Protein AF-A0A2D6KAG6-F1 (afdb_monomer)

Secondary structure (DSSP, 8-state):
-HHHHHHHHHHHHHHHHHHH---S----S-HHHHHHHHHHTT-HHHHHHHHHHHHH-TTSS-HHHHHHHHHHHHHHHHHHHHHHHHHHHHHHH----STTTHHHHHHHHHHHTHHHHHHHHHHHHHHTT----HHHHHHHHHHHHTTTSSSTTHHHHHHHHHHHTT-S-HHHHHHHHHHHHHHHHHS--HHHHHHHHHHHHHHHHH-HHHHHHHHTT--SHHHHHHHHHHHHH-HHHHHHHHHHHTHHHHHHHHHHTT-HHHHHHHHHHHHHHHHHHHHHHHHS-HHHHHHHHHHHHHHHHHHHHHHHHHHHHHHHHHHHHHHHHHHHHHHHHHHHHHHHHHT--

pLDDT: mean 70.67, std 16.83, range [30.38, 93.81]

Radius of gyration: 35.87 Å; Cα contacts (8 Å, |Δi|>4): 297; chains: 1; bounding box: 147×44×55 Å

Mean predicted aligned error: 16.79 Å

Solvent-accessible surface area (backbone atoms only — not comparable to full-atom values): 18484 Å² total; per-residue (Å²): 107,56,70,58,22,49,51,50,36,55,52,39,50,51,54,46,43,61,70,75,38,84,82,60,75,66,80,87,64,55,51,47,57,55,21,46,53,28,46,74,71,66,37,32,66,47,14,28,30,39,15,52,35,25,60,79,34,55,91,59,29,58,44,70,58,16,53,49,46,29,52,51,24,50,52,54,49,53,51,51,49,51,52,52,48,53,46,48,50,37,54,73,69,66,71,64,90,58,98,74,52,69,63,55,56,47,51,60,50,47,64,68,53,33,52,57,50,48,46,52,54,51,51,53,36,53,77,69,72,50,98,64,68,64,58,60,57,47,48,52,50,44,65,63,70,65,67,89,78,74,85,80,71,54,26,58,52,45,52,49,52,36,51,75,70,61,15,52,20,73,52,25,49,51,51,54,43,51,34,49,53,40,23,74,75,67,78,57,36,70,69,47,54,51,45,36,53,31,50,35,52,39,38,72,71,46,35,68,69,45,40,35,64,51,33,53,40,34,56,38,66,69,53,45,48,42,48,37,58,35,34,77,77,39,40,32,58,46,50,47,44,30,71,76,45,37,46,62,31,46,57,45,39,64,72,54,43,82,44,57,69,58,54,57,51,50,39,60,65,39,57,72,60,42,60,62,48,49,63,52,54,71,72,48,57,73,66,59,52,52,52,50,42,52,54,16,52,54,43,43,52,54,46,50,52,51,51,53,51,50,52,53,50,52,51,51,54,52,50,52,56,49,52,55,50,51,54,53,52,49,54,52,52,52,52,51,50,54,54,56,55,63,75,73,108

Structure (mmCIF, N/CA/C/O backbone):
data_AF-A0A2D6KAG6-F1
#
_entry.id   AF-A0A2D6KAG6-F1
#
loop_
_atom_site.group_PDB
_atom_site.id
_atom_site.type_symbol
_atom_site.label_atom_id
_atom_site.label_alt_id
_atom_site.label_comp_id
_atom_site.label_asym_id
_atom_site.label_entity_id
_atom_site.label_seq_id
_atom_site.pdbx_PDB_ins_code
_atom_site.Cartn_x
_atom_site.Cartn_y
_atom_site.Cartn_z
_atom_site.occupancy
_atom_site.B_iso_or_equiv
_atom_site.auth_seq_id
_atom_site.auth_comp_id
_atom_site.auth_asym_id
_atom_site.auth_atom_id
_atom_site.pdbx_PDB_model_num
ATOM 1 N N . MET A 1 1 ? 41.053 -15.890 -21.139 1.00 63.62 1 MET A N 1
ATOM 2 C CA . MET A 1 1 ? 40.333 -17.033 -20.529 1.00 63.62 1 MET A CA 1
ATOM 3 C C . MET A 1 1 ? 39.782 -16.699 -19.148 1.00 63.62 1 MET A C 1
ATOM 5 O O . MET A 1 1 ? 38.572 -16.737 -19.009 1.00 63.62 1 MET A O 1
ATOM 9 N N . LEU A 1 2 ? 40.598 -16.277 -18.170 1.00 69.31 2 LEU A N 1
ATOM 10 C CA . LEU A 1 2 ? 40.105 -15.888 -16.834 1.00 69.31 2 LEU A CA 1
ATOM 11 C C . LEU A 1 2 ? 39.054 -14.760 -16.866 1.00 69.31 2 LEU A C 1
ATOM 13 O O . LEU A 1 2 ? 38.001 -14.902 -16.261 1.00 69.31 2 LEU A O 1
ATOM 17 N N . LEU A 1 3 ? 39.299 -13.686 -17.629 1.00 70.31 3 LEU A N 1
ATOM 18 C CA . LEU A 1 3 ? 38.352 -12.566 -17.766 1.00 70.31 3 LEU A CA 1
ATOM 19 C C . LEU A 1 3 ? 37.003 -12.985 -18.371 1.00 70.31 3 LEU A C 1
ATOM 21 O O . LEU A 1 3 ? 35.964 -12.495 -17.948 1.00 70.31 3 LEU A O 1
ATOM 25 N N . VAL A 1 4 ? 37.026 -13.920 -19.325 1.00 71.38 4 VAL A N 1
ATOM 26 C CA . VAL A 1 4 ? 35.822 -14.441 -19.992 1.00 71.38 4 VAL A CA 1
ATOM 27 C C . VAL A 1 4 ? 35.048 -15.375 -19.060 1.00 71.38 4 VAL A C 1
ATOM 29 O O . VAL A 1 4 ? 33.829 -15.311 -19.002 1.00 71.38 4 VAL A O 1
ATOM 32 N N . ALA A 1 5 ? 35.741 -16.215 -18.287 1.00 69.31 5 ALA A N 1
ATOM 33 C CA . ALA A 1 5 ? 35.098 -17.076 -17.296 1.00 69.31 5 ALA A CA 1
ATOM 34 C C . ALA A 1 5 ? 34.501 -16.262 -16.134 1.00 69.31 5 ALA A C 1
ATOM 36 O O . ALA A 1 5 ? 33.412 -16.576 -15.663 1.00 69.31 5 ALA A O 1
ATOM 37 N N . LEU A 1 6 ? 35.177 -15.188 -15.710 1.00 72.25 6 LEU A N 1
ATOM 38 C CA . LEU A 1 6 ? 34.687 -14.280 -14.674 1.00 72.25 6 LEU A CA 1
ATOM 39 C C . LEU A 1 6 ? 33.455 -13.499 -15.146 1.00 72.25 6 LEU A C 1
ATOM 41 O O . LEU A 1 6 ? 32.482 -13.406 -14.405 1.00 72.25 6 LEU A O 1
ATOM 45 N N . SER A 1 7 ? 33.463 -12.973 -16.377 1.00 70.62 7 SER A N 1
ATOM 46 C CA . SER A 1 7 ? 32.294 -12.278 -16.924 1.00 70.62 7 SER A CA 1
ATOM 47 C C . SER A 1 7 ? 31.105 -13.224 -17.086 1.00 70.62 7 SER A C 1
ATOM 49 O O . SER A 1 7 ? 29.995 -12.859 -16.710 1.00 70.62 7 SER A O 1
ATOM 51 N N . LEU A 1 8 ? 31.330 -14.461 -17.547 1.00 73.75 8 LEU A N 1
ATOM 52 C CA . LEU A 1 8 ? 30.281 -15.478 -17.640 1.00 73.75 8 LEU A CA 1
ATOM 53 C C . LEU A 1 8 ? 29.724 -15.845 -16.258 1.00 73.75 8 LEU A C 1
ATOM 55 O O . LEU A 1 8 ? 28.515 -15.999 -16.108 1.00 73.75 8 LEU A O 1
ATOM 59 N N . LEU A 1 9 ? 30.585 -15.947 -15.239 1.00 75.75 9 LEU A N 1
ATOM 60 C CA . LEU A 1 9 ? 30.178 -16.216 -13.861 1.00 75.75 9 LEU A CA 1
ATOM 61 C C . LEU A 1 9 ? 29.341 -15.066 -13.297 1.00 75.75 9 LEU A C 1
ATOM 63 O O . LEU A 1 9 ? 28.278 -15.320 -12.756 1.00 75.75 9 LEU A O 1
ATOM 67 N N . ILE A 1 10 ? 29.756 -13.811 -13.490 1.00 74.31 10 ILE A N 1
ATOM 68 C CA . ILE A 1 10 ? 28.991 -12.630 -13.056 1.00 74.31 10 ILE A CA 1
ATOM 69 C C . ILE A 1 10 ? 27.633 -12.562 -13.769 1.00 74.31 10 ILE A C 1
ATOM 71 O O . ILE A 1 10 ? 26.612 -12.301 -13.137 1.00 74.31 10 ILE A O 1
ATOM 75 N N . VAL A 1 11 ? 27.591 -12.811 -15.080 1.00 75.31 11 VAL A N 1
ATOM 76 C CA . VAL A 1 11 ? 26.346 -12.784 -15.867 1.00 75.31 11 VAL A CA 1
ATOM 77 C C . VAL A 1 11 ? 25.411 -13.926 -15.460 1.00 75.31 11 VAL A C 1
ATOM 79 O O . VAL A 1 11 ? 24.214 -13.719 -15.300 1.00 75.31 11 VAL A O 1
ATOM 82 N N . THR A 1 12 ? 25.935 -15.132 -15.240 1.00 71.94 12 THR A N 1
ATOM 83 C CA . THR A 1 12 ? 25.120 -16.282 -14.814 1.00 71.94 12 THR A CA 1
ATOM 84 C C . THR A 1 12 ? 24.643 -16.155 -13.372 1.00 71.94 12 THR A C 1
ATOM 86 O O . THR A 1 12 ? 23.481 -16.454 -13.115 1.00 71.94 12 THR A O 1
ATOM 89 N N . THR A 1 13 ? 25.465 -15.660 -12.443 1.00 67.88 13 THR A N 1
ATOM 90 C CA . THR A 1 13 ? 25.038 -15.411 -11.057 1.00 67.88 13 THR A CA 1
ATOM 91 C C . THR A 1 13 ? 24.030 -14.279 -10.972 1.00 67.88 13 THR A C 1
ATOM 93 O O . THR A 1 13 ? 23.077 -14.399 -10.218 1.00 67.88 13 THR A O 1
ATOM 96 N N . THR A 1 14 ? 24.153 -13.226 -11.783 1.00 64.25 14 THR A N 1
ATOM 97 C CA . THR A 1 14 ? 23.117 -12.183 -11.872 1.00 64.25 14 THR A CA 1
ATOM 98 C C . THR A 1 14 ? 21.827 -12.704 -12.515 1.00 64.25 14 THR A C 1
ATOM 100 O O . THR A 1 14 ? 20.741 -12.378 -12.044 1.00 64.25 14 THR A O 1
ATOM 103 N N . LEU A 1 15 ? 21.896 -13.581 -13.522 1.00 67.44 15 LEU A N 1
ATOM 104 C CA . LEU A 1 15 ? 20.719 -14.246 -14.110 1.00 67.44 15 LEU A CA 1
ATOM 105 C C . LEU A 1 15 ? 20.046 -15.252 -13.156 1.00 67.44 15 LEU A C 1
ATOM 107 O O . LEU A 1 15 ? 18.827 -15.398 -13.161 1.00 67.44 15 LEU A O 1
ATOM 111 N N . LEU A 1 16 ? 20.825 -15.951 -12.331 1.00 65.25 16 LEU A N 1
ATOM 112 C CA . LEU A 1 16 ? 20.318 -16.866 -11.307 1.00 65.25 16 LEU A CA 1
ATOM 113 C C . LEU A 1 16 ? 19.767 -16.103 -10.103 1.00 65.25 16 LEU A C 1
ATOM 115 O O . LEU A 1 16 ? 18.678 -16.429 -9.651 1.00 65.25 16 LEU A O 1
ATOM 119 N N . ALA A 1 17 ? 20.446 -15.049 -9.648 1.00 58.62 17 ALA A N 1
ATOM 120 C CA . ALA A 1 17 ? 19.951 -14.157 -8.605 1.00 58.62 17 ALA A CA 1
ATOM 121 C C . ALA A 1 17 ? 18.651 -13.474 -9.041 1.00 58.62 17 ALA A C 1
ATOM 123 O O . ALA A 1 17 ? 17.699 -13.480 -8.283 1.00 58.62 17 ALA A O 1
ATOM 124 N N . THR A 1 18 ? 18.537 -13.002 -10.288 1.00 56.75 18 THR A N 1
ATOM 125 C CA . THR A 1 18 ? 17.263 -12.460 -10.808 1.00 56.75 18 THR A CA 1
ATOM 126 C C . THR A 1 18 ? 16.147 -13.503 -10.924 1.00 56.75 18 THR A C 1
ATOM 128 O O . THR A 1 18 ? 14.976 -13.128 -10.936 1.00 56.75 18 THR A O 1
ATOM 131 N N . ARG A 1 19 ? 16.473 -14.802 -11.012 1.00 59.97 19 ARG A N 1
ATOM 132 C CA . ARG A 1 19 ? 15.484 -15.894 -11.001 1.00 59.97 19 ARG A CA 1
ATOM 133 C C . ARG A 1 19 ? 15.141 -16.399 -9.596 1.00 59.97 19 ARG A C 1
ATOM 135 O O . ARG A 1 19 ? 14.016 -16.843 -9.393 1.00 59.97 19 ARG A O 1
ATOM 142 N N . GLN A 1 20 ? 16.095 -16.390 -8.668 1.00 53.06 20 GLN A N 1
ATOM 143 C CA . GLN A 1 20 ? 15.962 -16.948 -7.318 1.00 53.06 20 GLN A CA 1
ATOM 144 C C . GLN A 1 20 ? 15.513 -15.890 -6.306 1.00 53.06 20 GLN A C 1
ATOM 146 O O . GLN A 1 20 ? 14.691 -16.162 -5.436 1.00 53.06 20 GLN A O 1
ATOM 151 N N . GLU A 1 21 ? 16.009 -14.668 -6.449 1.00 46.22 21 GLU A N 1
ATOM 152 C CA . GLU A 1 21 ? 15.567 -13.505 -5.708 1.00 46.22 21 GLU A CA 1
ATOM 153 C C . GLU A 1 21 ? 14.695 -12.634 -6.617 1.00 46.22 21 GLU A C 1
ATOM 155 O O . GLU A 1 21 ? 15.156 -12.007 -7.570 1.00 46.22 21 GLU A O 1
ATOM 160 N N . GLY A 1 22 ? 13.421 -12.488 -6.265 1.00 45.19 22 GLY A N 1
ATOM 161 C CA . GLY A 1 22 ? 12.604 -11.364 -6.730 1.00 45.19 22 GLY A CA 1
ATOM 162 C C . GLY A 1 22 ? 13.062 -10.022 -6.129 1.00 45.19 22 GLY A C 1
ATOM 163 O O . GLY A 1 22 ? 12.212 -9.228 -5.735 1.00 45.19 22 GLY A O 1
ATOM 164 N N . SER A 1 23 ? 14.376 -9.794 -5.973 1.00 42.56 23 SER A N 1
ATOM 165 C CA . SER A 1 23 ? 14.999 -8.676 -5.237 1.00 42.56 23 SER A CA 1
ATOM 166 C C . SER A 1 23 ? 15.141 -7.393 -6.051 1.00 42.56 23 SER A C 1
ATOM 168 O O . SER A 1 23 ? 15.702 -6.401 -5.586 1.00 42.56 23 SER A O 1
ATOM 170 N N . LEU A 1 24 ? 14.583 -7.354 -7.253 1.00 45.78 24 LEU A N 1
ATOM 171 C CA . LEU A 1 24 ? 14.519 -6.138 -8.035 1.00 45.78 24 LEU A CA 1
ATOM 172 C C . LEU A 1 24 ? 13.060 -5.849 -8.329 1.00 45.78 24 LEU A C 1
ATOM 174 O O . LEU A 1 24 ? 12.347 -6.681 -8.881 1.00 45.78 24 LEU A O 1
ATOM 178 N N . PHE A 1 25 ? 12.645 -4.653 -7.919 1.00 52.94 25 PHE A N 1
ATOM 179 C CA . PHE A 1 25 ? 11.367 -4.034 -8.226 1.00 52.94 25 PHE A CA 1
ATOM 180 C C . PHE A 1 25 ? 11.240 -3.939 -9.749 1.00 52.94 25 PHE A C 1
ATOM 182 O O . PHE A 1 25 ? 11.603 -2.939 -10.374 1.00 52.94 25 PHE A O 1
ATOM 189 N N . PHE A 1 26 ? 10.847 -5.046 -10.362 1.00 53.78 26 PHE A N 1
ATOM 190 C CA . PHE A 1 26 ? 10.640 -5.168 -11.783 1.00 53.78 26 PHE A CA 1
ATOM 191 C C . PHE A 1 26 ? 9.163 -4.940 -12.024 1.00 53.78 26 PHE A C 1
ATOM 193 O O . PHE A 1 26 ? 8.313 -5.700 -11.567 1.00 53.78 26 PHE A O 1
ATOM 200 N N . LEU A 1 27 ? 8.875 -3.872 -12.753 1.00 58.72 27 LEU A N 1
ATOM 201 C CA . LEU A 1 27 ? 7.573 -3.682 -13.351 1.00 58.72 27 LEU A CA 1
ATOM 202 C C . LEU A 1 27 ? 7.409 -4.762 -14.429 1.00 58.72 27 LEU A C 1
ATOM 204 O O . LEU A 1 27 ? 8.044 -4.679 -15.484 1.00 58.72 27 LEU A O 1
ATOM 208 N N . ASN A 1 28 ? 6.673 -5.826 -14.113 1.00 52.22 28 ASN A N 1
ATOM 209 C CA . ASN A 1 28 ? 6.443 -6.928 -15.048 1.00 52.22 28 ASN A CA 1
ATOM 210 C C . ASN A 1 28 ? 5.417 -6.538 -16.131 1.00 52.22 28 ASN A C 1
ATOM 212 O O . ASN A 1 28 ? 5.544 -6.964 -17.275 1.00 52.22 28 ASN A O 1
ATOM 216 N N . SER A 1 29 ? 4.464 -5.674 -15.777 1.00 62.00 29 SER A N 1
ATOM 217 C CA . SER A 1 29 ? 3.380 -5.171 -16.628 1.00 62.00 29 SER A CA 1
ATOM 218 C C . SER A 1 29 ? 3.544 -3.685 -16.960 1.00 62.00 29 SER A C 1
ATOM 220 O O . SER A 1 29 ? 4.335 -2.970 -16.329 1.00 62.00 29 SER A O 1
ATOM 222 N N . ASP A 1 30 ? 2.834 -3.219 -17.990 1.00 77.19 30 ASP A N 1
ATOM 223 C CA . ASP A 1 30 ? 2.689 -1.783 -18.225 1.00 77.19 30 ASP A CA 1
ATOM 224 C C . ASP A 1 30 ? 1.751 -1.190 -17.168 1.00 77.19 30 ASP A C 1
ATOM 226 O O . ASP A 1 30 ? 0.716 -1.775 -16.863 1.00 77.19 30 ASP A O 1
ATOM 230 N N . LEU A 1 31 ? 2.095 -0.044 -16.576 1.00 82.69 31 LEU A N 1
ATOM 231 C CA . LEU A 1 31 ? 1.235 0.550 -15.539 1.00 82.69 31 LEU A CA 1
ATOM 232 C C . LEU A 1 31 ? -0.108 1.017 -16.112 1.00 82.69 31 LEU A C 1
ATOM 234 O O . LEU A 1 31 ? -1.076 1.100 -15.362 1.00 82.69 31 LEU A O 1
ATOM 238 N N . THR A 1 32 ? -0.171 1.320 -17.412 1.00 87.00 32 THR A N 1
ATOM 239 C CA . THR A 1 32 ? -1.429 1.670 -18.086 1.00 87.00 32 THR A CA 1
ATOM 240 C C . THR A 1 32 ? -2.385 0.489 -18.169 1.00 87.00 32 THR A C 1
ATOM 242 O O . THR A 1 32 ? -3.579 0.683 -17.964 1.00 87.00 32 THR A O 1
ATOM 245 N N . GLU A 1 33 ? -1.870 -0.724 -18.380 1.00 87.12 33 GLU A N 1
ATOM 246 C CA . GLU A 1 33 ? -2.653 -1.966 -18.338 1.00 87.12 33 GLU A CA 1
ATOM 247 C C . GLU A 1 33 ? -3.244 -2.158 -16.937 1.00 87.12 33 GLU A C 1
ATOM 249 O O . GLU A 1 33 ? -4.455 -2.213 -16.791 1.00 87.12 33 GLU A O 1
ATOM 254 N N . VAL A 1 34 ? -2.416 -2.063 -15.888 1.00 87.69 34 VAL A N 1
ATOM 255 C CA . VAL A 1 34 ? -2.889 -2.165 -14.492 1.00 87.69 34 VAL A CA 1
ATOM 256 C C . VAL A 1 34 ? -3.934 -1.090 -14.159 1.00 87.69 34 VAL A C 1
ATOM 258 O O . VAL A 1 34 ? -4.915 -1.359 -13.472 1.00 87.69 34 VAL A O 1
ATOM 261 N N . GLY A 1 35 ? -3.734 0.144 -14.630 1.00 88.62 35 GLY A N 1
ATOM 262 C CA . GLY A 1 35 ? -4.710 1.219 -14.452 1.00 88.62 35 GLY A CA 1
ATOM 263 C C . GLY A 1 35 ? -6.035 0.950 -15.173 1.00 88.62 35 GLY A C 1
ATOM 264 O O . GLY A 1 35 ? -7.084 1.316 -14.648 1.00 88.62 35 GLY A O 1
ATOM 265 N N . SER A 1 36 ? -5.985 0.296 -16.335 1.00 91.44 36 SER A N 1
ATOM 266 C CA . SER A 1 36 ? -7.165 -0.090 -17.118 1.00 91.44 36 SER A CA 1
ATOM 267 C C . SER A 1 36 ? -7.910 -1.245 -16.452 1.00 91.44 36 SER A C 1
ATOM 269 O O . SER A 1 36 ? -9.114 -1.136 -16.250 1.00 91.44 36 SER A O 1
ATOM 271 N N . ASP A 1 37 ? -7.199 -2.278 -15.995 1.00 91.88 37 ASP A N 1
ATOM 272 C CA . ASP A 1 37 ? -7.781 -3.410 -15.265 1.00 91.88 37 ASP A CA 1
ATOM 273 C C . ASP A 1 37 ? -8.530 -2.932 -14.011 1.00 91.88 37 ASP A C 1
ATOM 275 O O . ASP A 1 37 ? -9.666 -3.320 -13.751 1.00 91.88 37 ASP A O 1
ATOM 279 N N . LEU A 1 38 ? -7.931 -2.013 -13.243 1.00 90.56 38 LEU A N 1
ATOM 280 C CA . LEU A 1 38 ? -8.581 -1.432 -12.063 1.00 90.56 38 LEU A CA 1
ATOM 281 C C . LEU A 1 38 ? -9.832 -0.623 -12.416 1.00 90.56 38 LEU A C 1
ATOM 283 O O . LEU A 1 38 ? -10.775 -0.573 -11.625 1.00 90.56 38 LEU A O 1
ATOM 287 N N . LEU A 1 39 ? -9.842 0.027 -13.578 1.00 89.50 39 LEU A N 1
ATOM 288 C CA . LEU A 1 39 ? -11.001 0.765 -14.060 1.00 89.50 39 LEU A CA 1
ATOM 289 C C . LEU A 1 39 ? -12.135 -0.188 -14.462 1.00 89.50 39 LEU A C 1
ATOM 291 O O . LEU A 1 39 ? -13.292 0.090 -14.149 1.00 89.50 39 LEU A O 1
ATOM 295 N N . GLU A 1 40 ? -11.803 -1.316 -15.096 1.00 92.06 40 GLU A N 1
ATOM 296 C CA . GLU A 1 40 ? -12.748 -2.390 -15.431 1.00 92.06 40 GLU A CA 1
ATOM 297 C C . GLU A 1 40 ? -13.319 -3.071 -14.179 1.00 92.06 40 GLU A C 1
ATOM 299 O O . GLU A 1 40 ? -14.513 -3.357 -14.118 1.00 92.06 40 GLU A O 1
ATOM 304 N N . GLU A 1 41 ? -12.504 -3.249 -13.137 1.00 89.62 41 GLU A N 1
ATOM 305 C CA . GLU A 1 41 ? -12.923 -3.761 -11.825 1.00 89.62 41 GLU A CA 1
ATOM 306 C C . GLU A 1 41 ? -13.740 -2.748 -10.987 1.00 89.62 41 GLU A C 1
ATOM 308 O O . GLU A 1 41 ? -14.022 -2.999 -9.813 1.00 89.62 41 GLU A O 1
ATOM 313 N N . GLU A 1 42 ? -14.099 -1.588 -11.549 1.00 85.88 42 GLU A N 1
ATOM 314 C CA . GLU A 1 42 ? -14.755 -0.456 -10.874 1.00 85.88 42 GLU A CA 1
ATOM 315 C C . GLU A 1 42 ? -13.989 0.118 -9.662 1.00 85.88 42 GLU A C 1
ATOM 317 O O . GLU A 1 42 ? -14.548 0.846 -8.831 1.00 85.88 42 GLU A O 1
ATOM 322 N N . LYS A 1 43 ? -12.686 -0.144 -9.555 1.00 87.38 43 LYS A N 1
ATOM 323 C CA . LYS A 1 43 ? -11.806 0.399 -8.509 1.00 87.38 43 LYS A CA 1
ATOM 324 C C . LYS A 1 43 ? -11.310 1.787 -8.905 1.00 87.38 43 LYS A C 1
ATOM 326 O O . LYS A 1 43 ? -10.134 2.020 -9.184 1.00 87.38 43 LYS A O 1
ATOM 331 N N . LEU A 1 44 ? -12.253 2.729 -8.966 1.00 87.31 44 LEU A N 1
ATOM 332 C CA . LEU A 1 44 ? -12.046 4.049 -9.570 1.00 87.31 44 LEU A CA 1
ATOM 333 C C . LEU A 1 44 ? -10.954 4.872 -8.870 1.00 87.31 44 LEU A C 1
ATOM 335 O O . LEU A 1 44 ? -10.179 5.566 -9.534 1.00 87.31 44 LEU A O 1
ATOM 339 N N . ALA A 1 45 ? -10.881 4.813 -7.539 1.00 83.44 45 ALA A N 1
ATOM 340 C CA . ALA A 1 45 ? -9.900 5.573 -6.765 1.00 83.44 45 ALA A CA 1
ATOM 341 C C . ALA A 1 45 ? -8.481 5.012 -6.955 1.00 83.44 45 ALA A C 1
ATOM 343 O O . ALA A 1 45 ? -7.518 5.761 -7.107 1.00 83.44 45 ALA A O 1
ATOM 344 N N . GLU A 1 46 ? -8.359 3.690 -7.010 1.00 88.00 46 GLU A N 1
ATOM 345 C CA . GLU A 1 46 ? -7.129 2.963 -7.284 1.00 88.00 46 GLU A CA 1
ATOM 346 C C . GLU A 1 46 ? -6.626 3.255 -8.702 1.00 88.00 46 GLU A C 1
ATOM 348 O O . GLU A 1 46 ? -5.471 3.650 -8.873 1.00 88.00 46 GLU A O 1
ATOM 353 N N . ALA A 1 47 ? -7.503 3.149 -9.707 1.00 91.69 47 ALA A N 1
ATOM 354 C CA . ALA A 1 47 ? -7.188 3.474 -11.096 1.00 91.69 47 ALA A CA 1
ATOM 355 C C . ALA A 1 47 ? -6.717 4.931 -11.244 1.00 91.69 47 ALA A C 1
ATOM 357 O O . ALA A 1 47 ? -5.709 5.196 -11.902 1.00 91.69 47 ALA A O 1
ATOM 358 N N . ALA A 1 48 ? -7.373 5.875 -10.556 1.00 89.06 48 ALA A N 1
ATOM 359 C CA . ALA A 1 48 ? -6.969 7.280 -10.537 1.00 89.06 48 ALA A CA 1
ATOM 360 C C . ALA A 1 48 ? -5.577 7.484 -9.911 1.00 89.06 48 ALA A C 1
ATOM 362 O O . ALA A 1 48 ? -4.779 8.258 -10.441 1.00 89.06 48 ALA A O 1
ATOM 363 N N . LEU A 1 49 ? -5.251 6.778 -8.822 1.00 88.69 49 LEU A N 1
ATOM 364 C CA . LEU A 1 49 ? -3.925 6.839 -8.192 1.00 88.69 49 LEU A CA 1
ATOM 365 C C . LEU A 1 49 ? -2.829 6.306 -9.124 1.00 88.69 49 LEU A C 1
ATOM 367 O O . LEU A 1 49 ? -1.771 6.929 -9.235 1.00 88.69 49 LEU A O 1
ATOM 371 N N . ILE A 1 50 ? -3.074 5.192 -9.822 1.00 89.19 50 ILE A N 1
ATOM 372 C CA . ILE A 1 50 ? -2.118 4.643 -10.794 1.00 89.19 50 ILE A CA 1
ATOM 373 C C . ILE A 1 50 ? -1.944 5.594 -11.981 1.00 89.19 50 ILE A C 1
ATOM 375 O O . ILE A 1 50 ? -0.813 5.927 -12.338 1.00 89.19 50 ILE A O 1
ATOM 379 N N . ALA A 1 51 ? -3.040 6.092 -12.549 1.00 90.94 51 ALA A N 1
ATOM 380 C CA . ALA A 1 51 ? -3.009 7.043 -13.652 1.00 90.94 51 ALA A CA 1
ATOM 381 C C . ALA A 1 51 ? -2.262 8.334 -13.282 1.00 90.94 51 ALA A C 1
ATOM 383 O O . ALA A 1 51 ? -1.374 8.777 -14.010 1.00 90.94 51 ALA A O 1
ATOM 384 N N . HIS A 1 52 ? -2.544 8.899 -12.106 1.00 89.06 52 HIS A N 1
ATOM 385 C CA . HIS A 1 52 ? -1.846 10.081 -11.606 1.00 89.06 52 HIS A CA 1
ATOM 386 C C . HIS A 1 52 ? -0.342 9.830 -11.438 1.00 89.06 52 HIS A C 1
ATOM 388 O O . HIS A 1 52 ? 0.478 10.690 -11.762 1.00 89.06 52 HIS A O 1
ATOM 394 N N . PHE A 1 53 ? 0.042 8.634 -10.987 1.00 87.81 53 PHE A N 1
ATOM 395 C CA . PHE A 1 53 ? 1.446 8.256 -10.891 1.00 87.81 53 PHE A CA 1
ATOM 396 C C . PHE A 1 53 ? 2.131 8.178 -12.266 1.00 87.81 53 PHE A C 1
ATOM 398 O O . PHE A 1 53 ? 3.257 8.659 -12.402 1.00 87.81 53 PHE A O 1
ATOM 405 N N . ILE A 1 54 ? 1.457 7.646 -13.292 1.00 87.56 54 ILE A N 1
ATOM 406 C CA . ILE A 1 54 ? 1.969 7.620 -14.675 1.00 87.56 54 ILE A CA 1
ATOM 407 C C . ILE A 1 54 ? 2.110 9.042 -15.230 1.00 87.56 54 ILE A C 1
ATOM 409 O O . ILE A 1 54 ? 3.117 9.349 -15.855 1.00 87.56 54 ILE A O 1
ATOM 413 N N . ILE A 1 55 ? 1.164 9.945 -14.958 1.00 86.50 55 ILE A N 1
ATOM 414 C CA . ILE A 1 55 ? 1.253 11.349 -15.401 1.00 86.50 55 ILE A CA 1
ATOM 415 C C . ILE A 1 55 ? 2.468 12.048 -14.767 1.00 86.50 55 ILE A C 1
ATOM 417 O O . ILE A 1 55 ? 3.198 12.772 -15.441 1.00 86.50 55 ILE A O 1
ATOM 421 N N . GLN A 1 56 ? 2.756 11.781 -13.488 1.00 83.19 56 GLN A N 1
ATOM 422 C CA . GLN A 1 56 ? 3.976 12.270 -12.827 1.00 83.19 56 GLN A CA 1
ATOM 423 C C . GLN A 1 56 ? 5.269 11.612 -13.355 1.00 83.19 56 GLN A C 1
ATOM 425 O O . GLN A 1 56 ? 6.376 12.091 -13.070 1.00 83.19 56 GLN A O 1
ATOM 430 N N . ARG A 1 57 ? 5.151 10.477 -14.053 1.00 79.44 57 ARG A N 1
ATOM 431 C CA . ARG A 1 57 ? 6.245 9.619 -14.531 1.00 79.44 57 ARG A CA 1
ATOM 432 C C . ARG A 1 57 ? 5.918 9.039 -15.918 1.00 79.44 57 ARG A C 1
ATOM 434 O O . ARG A 1 57 ? 5.698 7.830 -16.046 1.00 79.44 57 ARG A O 1
ATOM 441 N N . PRO A 1 58 ? 5.928 9.871 -16.976 1.00 76.19 58 PRO A N 1
ATOM 442 C CA . PRO A 1 58 ? 5.563 9.442 -18.331 1.00 76.19 58 PRO A CA 1
ATOM 443 C C . PRO A 1 58 ? 6.525 8.389 -18.913 1.00 76.19 58 PRO A C 1
ATOM 445 O O . PRO A 1 58 ? 6.269 7.789 -19.950 1.00 76.19 58 PRO A O 1
ATOM 448 N N . ASP A 1 59 ? 7.647 8.112 -18.243 1.00 73.56 59 ASP A N 1
ATOM 449 C CA . ASP A 1 59 ? 8.565 7.023 -18.570 1.00 73.56 59 ASP A CA 1
ATOM 450 C C . ASP A 1 59 ? 8.061 5.631 -18.156 1.00 73.56 59 ASP A C 1
ATOM 452 O O . ASP A 1 59 ? 8.675 4.623 -18.526 1.00 73.56 59 ASP A O 1
ATOM 456 N N . LEU A 1 60 ? 6.974 5.559 -17.385 1.00 74.31 60 LEU A N 1
ATOM 457 C CA . LEU A 1 60 ? 6.427 4.328 -16.822 1.00 74.31 60 LEU A CA 1
ATOM 458 C C . LEU A 1 60 ? 5.171 3.810 -17.539 1.00 74.31 60 LEU A C 1
ATOM 460 O O . LEU A 1 60 ? 4.854 2.636 -17.367 1.00 74.31 60 LEU A O 1
ATOM 464 N N . GLY A 1 61 ? 4.543 4.613 -18.398 1.00 78.75 61 GLY A N 1
ATOM 465 C CA . GLY A 1 61 ? 3.353 4.249 -19.170 1.00 78.75 61 GLY A CA 1
ATOM 466 C C . GLY A 1 61 ? 2.972 5.344 -20.171 1.00 78.75 61 GLY A C 1
ATOM 467 O O . GLY A 1 61 ? 3.607 6.396 -20.209 1.00 78.75 61 GLY A O 1
ATOM 468 N N . SER A 1 62 ? 1.953 5.100 -20.992 1.00 87.12 62 SER A N 1
ATOM 469 C CA . SER A 1 62 ? 1.420 6.100 -21.926 1.00 87.12 62 SER A CA 1
ATOM 470 C C . SER A 1 62 ? 0.703 7.217 -21.163 1.00 87.12 62 SER A C 1
ATOM 472 O O . SER A 1 62 ? -0.282 6.975 -20.466 1.00 87.12 62 SER A O 1
ATOM 474 N N . GLN A 1 63 ? 1.193 8.454 -21.290 1.00 87.94 63 GLN A N 1
ATOM 475 C CA . GLN A 1 63 ? 0.592 9.609 -20.617 1.00 87.94 63 GLN A CA 1
ATOM 476 C C . GLN A 1 63 ? -0.836 9.876 -21.117 1.00 87.94 63 GLN A C 1
ATOM 478 O O . GLN A 1 63 ? -1.719 10.138 -20.308 1.00 87.94 63 GLN A O 1
ATOM 483 N N . ALA A 1 64 ? -1.075 9.763 -22.428 1.00 90.31 64 ALA A N 1
ATOM 484 C CA . ALA A 1 64 ? -2.395 9.998 -23.014 1.00 90.31 64 ALA A CA 1
ATOM 485 C C . ALA A 1 64 ? -3.442 8.992 -22.504 1.00 90.31 64 ALA A C 1
ATOM 487 O O . ALA A 1 64 ? -4.562 9.372 -22.169 1.00 90.31 64 ALA A O 1
ATOM 488 N N . GLU A 1 65 ? -3.063 7.716 -22.387 1.00 90.12 65 GLU A N 1
ATOM 489 C CA . GLU A 1 65 ? -3.929 6.682 -21.803 1.00 90.12 65 GLU A CA 1
ATOM 490 C C . GLU A 1 65 ? -4.166 6.931 -20.313 1.00 90.12 65 GLU A C 1
ATOM 492 O O . GLU A 1 65 ? -5.297 6.833 -19.849 1.00 90.12 65 GLU A O 1
ATOM 497 N N . ALA A 1 66 ? -3.130 7.308 -19.559 1.00 90.31 66 ALA A N 1
ATOM 498 C CA . ALA A 1 66 ? -3.274 7.631 -18.144 1.00 90.31 66 ALA A CA 1
ATOM 499 C C . ALA A 1 66 ? -4.209 8.830 -17.913 1.00 90.31 66 ALA A C 1
ATOM 501 O O . ALA A 1 66 ? -5.048 8.793 -17.016 1.00 90.31 66 ALA A O 1
ATOM 502 N N . GLU A 1 67 ? -4.126 9.876 -18.736 1.00 92.88 67 GLU A N 1
ATOM 503 C CA . GLU A 1 67 ? -5.062 11.004 -18.681 1.00 92.88 67 GLU A CA 1
ATOM 504 C C . GLU A 1 67 ? -6.501 10.562 -18.985 1.00 92.88 67 GLU A C 1
ATOM 506 O O . GLU A 1 67 ? -7.429 10.983 -18.292 1.00 92.88 67 GLU A O 1
ATOM 511 N N . ALA A 1 68 ? -6.697 9.664 -19.957 1.00 93.81 68 ALA A N 1
ATOM 512 C CA . ALA A 1 68 ? -8.009 9.090 -20.251 1.00 93.81 68 ALA A CA 1
ATOM 513 C C . ALA A 1 68 ? -8.567 8.279 -19.066 1.00 93.81 68 ALA A C 1
ATOM 515 O O . ALA A 1 68 ? -9.702 8.522 -18.651 1.00 93.81 68 ALA A O 1
ATOM 516 N N . ILE A 1 69 ? -7.757 7.394 -18.471 1.00 91.56 69 ILE A N 1
ATOM 517 C CA . ILE A 1 69 ? -8.121 6.602 -17.283 1.00 91.56 69 ILE A CA 1
ATOM 518 C C . ILE A 1 69 ? -8.488 7.529 -16.120 1.00 91.56 69 ILE A C 1
ATOM 520 O O . ILE A 1 69 ? -9.532 7.351 -15.493 1.00 91.56 69 ILE A O 1
ATOM 524 N N . LEU A 1 70 ? -7.677 8.559 -15.849 1.00 91.00 70 LEU A N 1
ATOM 525 C CA . LEU A 1 70 ? -7.928 9.505 -14.760 1.00 91.00 70 LEU A CA 1
ATOM 526 C C . LEU A 1 70 ? -9.248 10.263 -14.961 1.00 91.00 70 LEU A C 1
ATOM 528 O O . LEU A 1 70 ? -10.047 10.383 -14.029 1.00 91.00 70 LEU A O 1
ATOM 532 N N . ASN A 1 71 ? -9.495 10.748 -16.178 1.00 92.38 71 ASN A N 1
ATOM 533 C CA . ASN A 1 71 ? -10.729 11.452 -16.517 1.00 92.38 71 ASN A CA 1
ATOM 534 C C . ASN A 1 71 ? -11.951 10.536 -16.394 1.00 92.38 71 ASN A C 1
ATOM 536 O O . ASN A 1 71 ? -12.963 10.944 -15.822 1.00 92.38 71 ASN A O 1
ATOM 540 N N . GLN A 1 72 ? -11.853 9.294 -16.871 1.00 92.06 72 GLN A N 1
ATOM 541 C CA . GLN A 1 72 ? -12.929 8.311 -16.779 1.00 92.06 72 GLN A CA 1
ATOM 542 C C . GLN A 1 72 ? -13.227 7.931 -15.324 1.00 92.06 72 GLN A C 1
ATOM 544 O O . GLN A 1 72 ? -14.391 7.968 -14.920 1.00 92.06 72 GLN A O 1
ATOM 549 N N . SER A 1 73 ? -12.198 7.669 -14.513 1.00 89.19 73 SER A N 1
ATOM 550 C CA . SER A 1 73 ? -12.350 7.414 -13.075 1.00 89.19 73 SER A CA 1
ATOM 551 C C . SER A 1 73 ? -13.046 8.568 -12.362 1.00 89.19 73 SER A C 1
ATOM 553 O O . SER A 1 73 ? -14.013 8.357 -11.630 1.00 89.19 73 SER A O 1
ATOM 555 N N . ASN A 1 74 ? -12.607 9.807 -12.602 1.00 86.25 74 ASN A N 1
ATOM 556 C CA . ASN A 1 74 ? -13.183 10.988 -11.958 1.00 86.25 74 ASN A CA 1
ATOM 557 C C . ASN A 1 74 ? -14.623 11.259 -12.417 1.00 86.25 74 ASN A C 1
ATOM 559 O O . ASN A 1 74 ? -15.481 11.612 -11.602 1.00 86.25 74 ASN A O 1
ATOM 563 N N . ALA A 1 75 ? -14.922 11.064 -13.703 1.00 86.06 75 ALA A N 1
ATOM 564 C CA . ALA A 1 75 ? -16.271 11.210 -14.239 1.00 86.06 75 ALA A CA 1
ATOM 565 C C . ALA A 1 75 ? -17.232 10.172 -13.637 1.00 86.06 75 ALA A C 1
ATOM 567 O O . ALA A 1 75 ? -18.312 10.527 -13.165 1.00 86.06 75 ALA A O 1
ATOM 568 N N . GLN A 1 76 ? -16.836 8.898 -13.580 1.00 83.62 76 GLN A N 1
ATOM 569 C CA . GLN A 1 76 ? -17.657 7.851 -12.968 1.00 83.62 76 GLN A CA 1
ATOM 570 C C . GLN A 1 76 ? -17.822 8.062 -11.458 1.00 83.62 76 GLN A C 1
ATOM 572 O O . GLN A 1 76 ? -18.934 7.944 -10.938 1.00 83.62 76 GLN A O 1
ATOM 577 N N . ASN A 1 77 ? -16.751 8.447 -10.761 1.00 76.56 77 ASN A N 1
ATOM 578 C CA . ASN A 1 77 ? -16.783 8.669 -9.320 1.00 76.56 77 ASN A CA 1
ATOM 579 C C . ASN A 1 77 ? -17.662 9.873 -8.948 1.00 76.56 77 ASN A C 1
ATOM 581 O O . ASN A 1 77 ? -18.517 9.773 -8.071 1.00 76.56 77 ASN A O 1
ATOM 585 N N . SER A 1 78 ? -17.528 10.994 -9.662 1.00 72.00 78 SER A N 1
ATOM 586 C CA . SER A 1 78 ? -18.373 12.176 -9.450 1.00 72.00 78 SER A CA 1
ATOM 587 C C . SER A 1 78 ? -19.842 11.907 -9.776 1.00 72.00 78 SER A C 1
ATOM 589 O O . SER A 1 78 ? -20.715 12.397 -9.065 1.00 72.00 78 SER A O 1
ATOM 591 N N . ASN A 1 79 ? -20.142 11.079 -10.781 1.00 71.06 79 ASN A N 1
ATOM 592 C CA . ASN A 1 79 ? -21.509 10.649 -11.072 1.00 71.06 79 ASN A CA 1
ATOM 593 C C . ASN A 1 79 ? -22.091 9.755 -9.965 1.00 71.06 79 ASN A C 1
ATOM 595 O O . ASN A 1 79 ? -23.251 9.944 -9.594 1.00 71.06 79 ASN A O 1
ATOM 599 N N . ARG A 1 80 ? -21.306 8.822 -9.401 1.00 65.38 80 ARG A N 1
ATOM 600 C CA . ARG A 1 80 ? -21.718 8.016 -8.235 1.00 65.38 80 ARG A CA 1
ATOM 601 C C . ARG A 1 80 ? -21.956 8.906 -7.019 1.00 65.38 80 ARG A C 1
ATOM 603 O O . ARG A 1 80 ? -23.031 8.847 -6.435 1.00 65.38 80 ARG A O 1
ATOM 610 N N . TRP A 1 81 ? -21.010 9.786 -6.699 1.00 55.62 81 TRP A N 1
ATOM 611 C CA . TRP A 1 81 ? -21.126 10.708 -5.571 1.00 55.62 81 TRP A CA 1
ATOM 612 C C . TRP A 1 81 ? -22.318 11.653 -5.715 1.00 55.62 81 TRP A C 1
ATOM 614 O O . TRP A 1 81 ? -23.093 11.809 -4.782 1.00 55.62 81 TRP A O 1
ATOM 624 N N . ARG A 1 82 ? -22.534 12.219 -6.906 1.00 55.16 82 ARG A N 1
ATOM 625 C CA . ARG A 1 82 ? -23.679 13.088 -7.204 1.00 55.16 82 ARG A CA 1
ATOM 626 C C . ARG A 1 82 ? -25.010 12.339 -7.119 1.00 55.16 82 ARG A C 1
ATOM 628 O O . ARG A 1 82 ? -25.999 12.928 -6.698 1.00 55.16 82 ARG A O 1
ATOM 635 N N . ARG A 1 83 ? -25.060 11.054 -7.493 1.00 58.03 83 ARG A N 1
ATOM 636 C CA . ARG A 1 83 ? -26.240 10.199 -7.265 1.00 58.03 83 ARG A CA 1
ATOM 637 C C . ARG A 1 83 ? -26.485 9.993 -5.769 1.00 58.03 83 ARG A C 1
ATOM 639 O O . ARG A 1 83 ? -27.603 10.211 -5.328 1.00 58.03 83 ARG A O 1
ATOM 646 N N . THR A 1 84 ? -25.454 9.685 -4.987 1.00 51.31 84 THR A N 1
ATOM 647 C CA . THR A 1 84 ? -25.558 9.546 -3.526 1.00 51.31 84 THR A CA 1
ATOM 648 C C . THR A 1 84 ? -25.959 10.858 -2.843 1.00 51.31 84 THR A C 1
ATOM 650 O O . THR A 1 84 ? -26.845 10.853 -1.999 1.00 51.31 84 THR A O 1
ATOM 653 N N . GLN A 1 85 ? -25.382 11.994 -3.243 1.00 45.41 85 GLN A N 1
ATOM 654 C CA . GLN A 1 85 ? -25.734 13.320 -2.725 1.00 45.41 85 GLN A CA 1
ATOM 655 C C . GLN A 1 85 ? -27.174 13.710 -3.050 1.00 45.41 85 GLN A C 1
ATOM 657 O O . GLN A 1 85 ? -27.864 14.188 -2.166 1.00 45.41 85 GLN A O 1
ATOM 662 N N . ARG A 1 86 ? -27.668 13.450 -4.266 1.00 46.75 86 ARG A N 1
ATOM 663 C CA . ARG A 1 86 ? -29.080 13.700 -4.610 1.00 46.75 86 ARG A CA 1
ATOM 664 C C . ARG A 1 86 ? -30.043 12.809 -3.818 1.00 46.75 86 ARG A C 1
ATOM 666 O O . ARG A 1 86 ? -31.133 13.252 -3.479 1.00 46.75 86 ARG A O 1
ATOM 673 N N . LEU A 1 87 ? -29.631 11.581 -3.493 1.00 39.25 87 LEU A N 1
ATOM 674 C CA . LEU A 1 87 ? -30.378 10.686 -2.600 1.00 39.25 87 LEU A CA 1
ATOM 675 C C . LEU A 1 87 ? -30.382 11.195 -1.144 1.00 39.25 87 LEU A C 1
ATOM 677 O O . LEU A 1 87 ? -31.392 11.072 -0.461 1.00 39.25 87 LEU A O 1
ATOM 681 N N . LEU A 1 88 ? -29.283 11.803 -0.685 1.00 40.31 88 LEU A N 1
ATOM 682 C CA . LEU A 1 88 ? -29.164 12.448 0.631 1.00 40.31 88 LEU A CA 1
ATOM 683 C C . LEU A 1 88 ? -29.957 13.765 0.712 1.00 40.31 88 LEU A C 1
ATOM 685 O O . LEU A 1 88 ? -30.659 14.000 1.688 1.00 40.31 88 LEU A O 1
ATOM 689 N N . GLU A 1 89 ? -29.883 14.611 -0.315 1.00 37.69 89 GLU A N 1
ATOM 690 C CA . GLU A 1 89 ? -30.620 15.876 -0.400 1.00 37.69 89 GLU A CA 1
ATOM 691 C C . GLU A 1 89 ? -32.134 15.634 -0.438 1.00 37.69 89 GLU A C 1
ATOM 693 O O . GLU A 1 89 ? -32.859 16.299 0.294 1.00 37.69 89 GLU A O 1
ATOM 698 N N . GLY A 1 90 ? -32.613 14.636 -1.194 1.00 33.88 90 GLY A N 1
ATOM 699 C CA . GLY A 1 90 ? -34.029 14.240 -1.202 1.00 33.88 90 GLY A CA 1
ATOM 700 C C . GLY A 1 90 ? -34.527 13.662 0.130 1.00 33.88 90 GLY A C 1
ATOM 701 O O . GLY A 1 90 ? -35.699 13.810 0.467 1.00 33.88 90 GLY A O 1
ATOM 702 N N . ALA A 1 91 ? -33.636 13.062 0.926 1.00 35.25 91 ALA A N 1
ATOM 703 C CA . ALA A 1 91 ? -33.949 12.603 2.279 1.00 35.25 91 ALA A CA 1
ATOM 704 C C . ALA A 1 91 ? -34.054 13.756 3.297 1.00 35.25 91 ALA A C 1
ATOM 706 O O . ALA A 1 91 ? -34.761 13.629 4.293 1.00 35.25 91 ALA A O 1
ATOM 707 N N . ILE A 1 92 ? -33.375 14.881 3.048 1.00 37.28 92 ILE A N 1
ATOM 708 C CA . ILE A 1 92 ? -33.366 16.062 3.927 1.00 37.28 92 ILE A CA 1
ATOM 709 C C . ILE A 1 92 ? -34.492 17.044 3.564 1.00 37.28 92 ILE A C 1
ATOM 711 O O . ILE A 1 92 ? -35.053 17.684 4.450 1.00 37.28 92 ILE A O 1
ATOM 715 N N . THR A 1 93 ? -34.844 17.168 2.280 1.00 43.22 93 THR A N 1
ATOM 716 C CA . THR A 1 93 ? -35.862 18.121 1.797 1.00 43.22 93 THR A CA 1
ATOM 717 C C . THR A 1 93 ? -37.287 17.566 1.792 1.00 43.22 93 THR A C 1
ATOM 719 O O . THR A 1 93 ? -38.232 18.338 1.656 1.00 43.22 93 THR A O 1
ATOM 722 N N . GLY A 1 94 ? -37.468 16.254 1.982 1.00 36.12 94 GLY A N 1
ATOM 723 C CA . GLY A 1 94 ? -38.781 15.635 2.195 1.00 36.12 94 GLY A CA 1
ATOM 724 C C . GLY A 1 94 ? -39.660 15.481 0.948 1.00 36.12 94 GLY A C 1
ATOM 725 O O . GLY A 1 94 ? -40.756 14.937 1.054 1.00 36.12 94 GLY A O 1
ATOM 726 N N . GLU A 1 95 ? -39.200 15.876 -0.241 1.00 43.84 95 GLU A N 1
ATOM 727 C CA . GLU A 1 95 ? -39.908 15.607 -1.500 1.00 43.84 95 GLU A CA 1
ATOM 728 C C . GLU A 1 95 ? -39.443 14.283 -2.124 1.00 43.84 95 GLU A C 1
ATOM 730 O O . GLU A 1 95 ? -38.758 14.239 -3.145 1.00 43.84 95 GLU A O 1
ATOM 735 N N . ALA A 1 96 ? -39.824 13.168 -1.500 1.00 30.38 96 ALA A N 1
ATOM 736 C CA . ALA A 1 96 ? -39.652 11.843 -2.081 1.00 30.38 96 ALA A CA 1
ATOM 737 C C . ALA A 1 96 ? -40.880 11.483 -2.929 1.00 30.38 96 ALA A C 1
ATOM 739 O O . ALA A 1 96 ? -41.879 10.966 -2.427 1.00 30.38 96 ALA A O 1
ATOM 740 N N . ARG A 1 97 ? -40.802 11.722 -4.241 1.00 41.72 97 ARG A N 1
ATOM 741 C CA . ARG A 1 97 ? -41.531 10.867 -5.181 1.00 41.72 97 ARG A CA 1
ATOM 742 C C . ARG A 1 97 ? -40.725 9.581 -5.319 1.00 41.72 97 ARG A C 1
ATOM 744 O O . ARG A 1 97 ? -39.666 9.589 -5.934 1.00 41.72 97 ARG A O 1
ATOM 751 N N . ASP A 1 98 ? -41.258 8.546 -4.678 1.00 40.41 98 ASP A N 1
ATOM 752 C CA . ASP A 1 98 ? -40.934 7.117 -4.759 1.00 40.41 98 ASP A CA 1
ATOM 753 C C . ASP A 1 98 ? -40.308 6.505 -3.495 1.00 40.41 98 ASP A C 1
ATOM 755 O O . ASP A 1 98 ? -39.351 7.001 -2.898 1.00 40.41 98 ASP A O 1
ATOM 759 N N . LEU A 1 99 ? -40.921 5.388 -3.085 1.00 43.69 99 LEU A N 1
ATOM 760 C CA . LEU A 1 99 ? -40.803 4.680 -1.803 1.00 43.69 99 LEU A CA 1
ATOM 761 C C . LEU A 1 99 ? -39.453 3.958 -1.579 1.00 43.69 99 LEU A C 1
ATOM 763 O O . LEU A 1 99 ? -39.353 3.078 -0.728 1.00 43.69 99 LEU A O 1
ATOM 767 N N . GLU A 1 100 ? -38.407 4.323 -2.320 1.00 41.34 100 GLU A N 1
ATOM 768 C CA . GLU A 1 100 ? -37.084 3.676 -2.293 1.00 41.34 100 GLU A CA 1
ATOM 769 C C . GLU A 1 100 ? -35.998 4.552 -1.628 1.00 41.34 100 GLU A C 1
ATOM 771 O O . GLU A 1 100 ? -34.870 4.110 -1.407 1.00 41.34 100 GLU A O 1
ATOM 776 N N . SER A 1 101 ? -36.341 5.781 -1.223 1.00 41.41 101 SER A N 1
ATOM 777 C CA . SER A 1 101 ? -35.445 6.752 -0.569 1.00 41.41 101 SER A CA 1
ATOM 778 C C . SER A 1 101 ? -35.252 6.544 0.946 1.00 41.41 101 SER A C 1
ATOM 780 O O . SER A 1 101 ? -34.437 7.227 1.569 1.00 41.41 101 SER A O 1
ATOM 782 N N . LEU A 1 102 ? -35.922 5.556 1.551 1.00 44.28 102 LEU A N 1
ATOM 783 C CA . LEU A 1 102 ? -35.851 5.280 2.994 1.00 44.28 102 LEU A CA 1
ATOM 784 C C . LEU A 1 102 ? -34.515 4.641 3.438 1.00 44.28 102 LEU A C 1
ATOM 786 O O . LEU A 1 102 ? -34.183 4.658 4.619 1.00 44.28 102 LEU A O 1
ATOM 790 N N . ALA A 1 103 ? -33.700 4.118 2.516 1.00 45.19 103 ALA A N 1
ATOM 791 C CA . ALA A 1 103 ? -32.425 3.468 2.850 1.00 45.19 103 ALA A CA 1
ATOM 792 C C . ALA A 1 103 ? -31.254 4.451 3.083 1.00 45.19 103 ALA A C 1
ATOM 794 O O . ALA A 1 103 ? -30.289 4.108 3.766 1.00 45.19 103 ALA A O 1
ATOM 795 N N . GLY A 1 104 ? -31.328 5.678 2.548 1.00 38.62 104 GLY A N 1
ATOM 796 C CA . GLY A 1 104 ? -30.259 6.685 2.653 1.00 38.62 104 GLY A CA 1
ATOM 797 C C . GLY A 1 104 ? -30.254 7.456 3.978 1.00 38.62 104 GLY A C 1
ATOM 798 O O . GLY A 1 104 ? -29.192 7.687 4.551 1.00 38.62 104 GLY A O 1
ATOM 799 N N . ALA A 1 105 ? -31.437 7.784 4.506 1.00 38.88 105 ALA A N 1
ATOM 800 C CA . ALA A 1 105 ? -31.594 8.419 5.819 1.00 38.88 105 ALA A CA 1
ATOM 801 C C . ALA A 1 105 ? -31.223 7.461 6.964 1.00 38.88 105 ALA A C 1
ATOM 803 O O . ALA A 1 105 ? -30.587 7.852 7.940 1.00 38.88 105 ALA A O 1
ATOM 804 N N . VAL A 1 106 ? -31.537 6.175 6.790 1.00 45.19 106 VAL A N 1
ATOM 805 C CA . VAL A 1 106 ? -31.218 5.113 7.747 1.00 45.19 106 VAL A CA 1
ATOM 806 C C . VAL A 1 106 ? -29.709 4.848 7.816 1.00 45.19 106 VAL A C 1
ATOM 808 O O . VAL A 1 106 ? -29.214 4.507 8.877 1.00 45.19 106 VAL A O 1
ATOM 811 N N . ALA A 1 107 ? -28.926 5.069 6.755 1.00 42.53 107 ALA A N 1
ATOM 812 C CA . ALA A 1 107 ? -27.471 4.887 6.811 1.00 42.53 107 ALA A CA 1
ATOM 813 C C . ALA A 1 107 ? -26.757 5.933 7.690 1.00 42.53 107 ALA A C 1
ATOM 815 O O . ALA A 1 107 ? -25.807 5.588 8.391 1.00 42.53 107 ALA A O 1
ATOM 816 N N . LEU A 1 108 ? -27.222 7.187 7.707 1.00 42.41 108 LEU A N 1
ATOM 817 C CA . LEU A 1 108 ? -26.699 8.208 8.625 1.00 42.41 108 LEU A CA 1
ATOM 818 C C . LEU A 1 108 ? -27.147 7.953 10.074 1.00 42.41 108 LEU A C 1
ATOM 820 O O . LEU A 1 108 ? -26.349 8.107 10.998 1.00 42.41 108 LEU A O 1
ATOM 824 N N . ASP A 1 109 ? -28.378 7.472 10.258 1.00 45.53 109 ASP A N 1
ATOM 825 C CA . ASP A 1 109 ? -28.938 7.112 11.568 1.00 45.53 109 ASP A CA 1
ATOM 826 C C . ASP A 1 109 ? -28.316 5.808 12.139 1.00 45.53 109 ASP A C 1
ATOM 828 O O . ASP A 1 109 ? -28.133 5.651 13.345 1.00 45.53 109 ASP A O 1
ATOM 832 N N . LEU A 1 110 ? -27.864 4.890 11.273 1.00 41.62 110 LEU A N 1
ATOM 833 C CA . LEU A 1 110 ? -27.166 3.649 11.641 1.00 41.62 110 LEU A CA 1
ATOM 834 C C . LEU A 1 110 ? -25.657 3.818 11.899 1.00 41.62 110 LEU A C 1
ATOM 836 O O . LEU A 1 110 ? -25.082 2.958 12.561 1.00 41.62 110 LEU A O 1
ATOM 840 N N . PHE A 1 111 ? -24.997 4.877 11.413 1.00 45.44 111 PHE A N 1
ATOM 841 C CA . PHE A 1 111 ? -23.551 5.078 11.624 1.00 45.44 111 PHE A CA 1
ATOM 842 C C . PHE A 1 111 ? -23.212 5.922 12.865 1.00 45.44 111 PHE A C 1
ATOM 844 O O . PHE A 1 111 ? -22.201 5.650 13.504 1.00 45.44 111 PHE A O 1
ATOM 851 N N . LEU A 1 112 ? -24.054 6.894 13.241 1.00 42.31 112 LEU A N 1
ATOM 852 C CA . LEU A 1 112 ? -23.837 7.749 14.422 1.00 42.31 112 LEU A CA 1
ATOM 853 C C . LEU A 1 112 ? -24.588 7.257 15.674 1.00 42.31 112 LEU A C 1
ATOM 855 O O . LEU A 1 112 ? -24.023 7.234 16.765 1.00 42.31 112 LEU A O 1
ATOM 859 N N . LEU A 1 113 ? -25.844 6.815 15.533 1.00 36.97 113 LEU A N 1
ATOM 860 C CA . LEU A 1 113 ? -26.659 6.305 16.650 1.00 36.97 113 LEU A CA 1
ATOM 861 C C . LEU A 1 113 ? -26.678 4.768 16.722 1.00 36.97 113 LEU A C 1
ATOM 863 O O . LEU A 1 113 ? -26.892 4.194 17.795 1.00 36.97 113 LEU A O 1
ATOM 867 N N . GLY A 1 114 ? -26.374 4.084 15.615 1.00 48.31 114 GLY A N 1
ATOM 868 C CA . GLY A 1 114 ? -26.208 2.629 15.594 1.00 48.31 114 GLY A CA 1
ATOM 869 C C . GLY A 1 114 ? -24.998 2.136 16.391 1.00 48.31 114 GLY A C 1
ATOM 870 O O . GLY A 1 114 ? -25.096 1.086 17.019 1.00 48.31 114 GLY A O 1
ATOM 871 N N . ASP A 1 115 ? -23.912 2.910 16.482 1.00 51.34 115 ASP A N 1
ATOM 872 C CA . ASP A 1 115 ? -22.739 2.548 17.292 1.00 51.34 115 ASP A CA 1
ATOM 873 C C . ASP A 1 115 ? -23.012 2.630 18.801 1.00 51.34 115 ASP A C 1
ATOM 875 O O . ASP A 1 115 ? -22.495 1.806 19.556 1.00 51.34 115 ASP A O 1
ATOM 879 N N . LEU A 1 116 ? -23.902 3.529 19.239 1.00 42.59 116 LEU A N 1
ATOM 880 C CA . LEU A 1 116 ? -24.366 3.615 20.627 1.00 42.59 116 LEU A CA 1
ATOM 881 C C . LEU A 1 116 ? -25.334 2.468 20.977 1.00 42.59 116 LEU A C 1
ATOM 883 O O . LEU A 1 116 ? -25.260 1.898 22.067 1.00 42.59 116 LEU A O 1
ATOM 887 N N . ARG A 1 117 ? -26.206 2.080 20.035 1.00 44.06 117 ARG A N 1
ATOM 888 C CA . ARG A 1 117 ? -27.110 0.925 20.173 1.00 44.06 117 ARG A CA 1
ATOM 889 C C . ARG A 1 117 ? -26.343 -0.400 20.171 1.00 44.06 117 ARG A C 1
ATOM 891 O O . ARG A 1 117 ? -26.620 -1.252 21.011 1.00 44.06 117 ARG A O 1
ATOM 898 N N . ASP A 1 118 ? -25.373 -0.568 19.276 1.00 47.41 118 ASP A N 1
ATOM 899 C CA . ASP A 1 118 ? -24.498 -1.743 19.235 1.00 47.41 118 ASP A CA 1
ATOM 900 C C . ASP A 1 118 ? -23.601 -1.809 20.478 1.00 47.41 118 ASP A C 1
ATOM 902 O O . ASP A 1 118 ? -23.404 -2.900 21.002 1.00 47.41 118 ASP A O 1
ATOM 906 N N . LEU A 1 119 ? -23.118 -0.677 21.007 1.00 46.38 119 LEU A N 1
ATOM 907 C CA . LEU A 1 119 ? -22.422 -0.604 22.301 1.00 46.38 119 LEU A CA 1
ATOM 908 C C . LEU A 1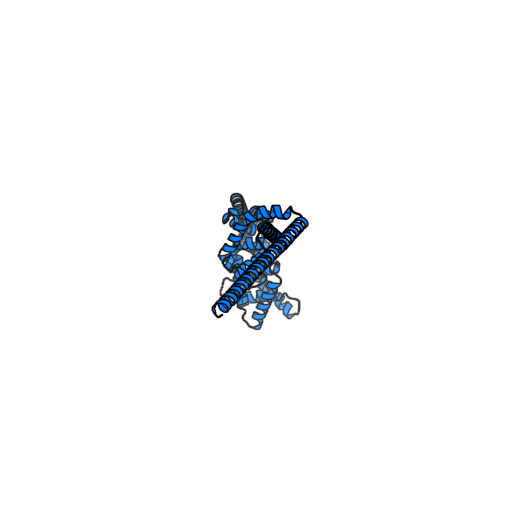 119 ? -23.317 -1.014 23.472 1.00 46.38 119 LEU A C 1
ATOM 910 O O . LEU A 1 119 ? -22.864 -1.740 24.353 1.00 46.38 119 LEU A O 1
ATOM 914 N N . ALA A 1 120 ? -24.581 -0.588 23.487 1.00 42.09 120 ALA A N 1
ATOM 915 C CA . ALA A 1 120 ? -25.535 -0.983 24.519 1.00 42.09 120 ALA A CA 1
ATOM 916 C C . ALA A 1 120 ? -25.878 -2.480 24.429 1.00 42.09 120 ALA A C 1
ATOM 918 O O . ALA A 1 120 ? -25.878 -3.174 25.442 1.00 42.09 120 ALA A O 1
ATOM 919 N N . ILE A 1 121 ? -26.102 -3.006 23.220 1.00 48.88 121 ILE A N 1
ATOM 920 C CA . ILE A 1 121 ? -26.439 -4.419 22.984 1.00 48.88 121 ILE A CA 1
ATOM 921 C C . ILE A 1 121 ? -25.224 -5.330 23.220 1.00 48.88 121 ILE A C 1
ATOM 923 O O . ILE A 1 121 ? -25.360 -6.372 23.856 1.00 48.88 121 ILE A O 1
ATOM 927 N N . GLN A 1 122 ? -24.031 -4.959 22.749 1.00 48.91 122 GLN A N 1
ATOM 928 C CA . GLN A 1 122 ? -22.800 -5.739 22.944 1.00 48.91 122 GLN A CA 1
ATOM 929 C C . GLN A 1 122 ? -22.233 -5.572 24.358 1.00 48.91 122 GLN A C 1
ATOM 931 O O . GLN A 1 122 ? -21.698 -6.529 24.905 1.00 48.91 122 GLN A O 1
ATOM 936 N N . GLY A 1 123 ? -22.406 -4.411 24.994 1.00 45.09 123 GLY A N 1
ATOM 937 C CA . GLY A 1 123 ? -22.131 -4.219 26.420 1.00 45.09 123 GLY A CA 1
ATOM 938 C C . GLY A 1 123 ? -23.039 -5.087 27.295 1.00 45.09 123 GLY A C 1
ATOM 939 O O . GLY A 1 123 ? -22.553 -5.763 28.198 1.00 45.09 123 GLY A O 1
ATOM 940 N N . TRP A 1 124 ? -24.333 -5.165 26.964 1.00 39.00 124 TRP A N 1
ATOM 941 C CA . TRP A 1 124 ? -25.294 -6.055 27.623 1.00 39.00 124 TRP A CA 1
ATOM 942 C C . TRP A 1 124 ? -24.958 -7.543 27.420 1.00 39.00 124 TRP A C 1
ATOM 944 O O . TRP A 1 124 ? -25.006 -8.323 28.366 1.00 39.00 124 TRP A O 1
ATOM 954 N N . ARG A 1 125 ? -24.551 -7.946 26.209 1.00 50.03 125 ARG A N 1
ATOM 955 C CA . ARG A 1 125 ? -24.127 -9.328 25.896 1.00 50.03 125 ARG A CA 1
ATOM 956 C C . ARG A 1 125 ?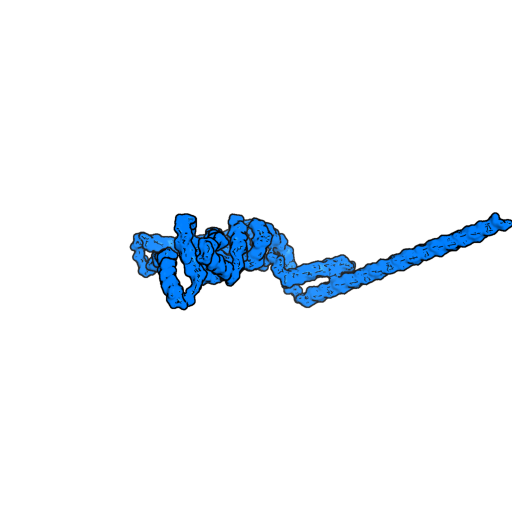 -22.782 -9.719 26.517 1.00 50.03 125 ARG A C 1
ATOM 958 O O . ARG A 1 125 ? -22.629 -10.854 26.954 1.00 50.03 125 ARG A O 1
ATOM 965 N N . SER A 1 126 ? -21.844 -8.779 26.626 1.00 43.94 126 SER A N 1
ATOM 966 C CA . SER A 1 126 ? -20.549 -8.967 27.298 1.00 43.94 126 SER A CA 1
ATOM 967 C C . SER A 1 126 ? -20.711 -9.158 28.813 1.00 43.94 126 SER A C 1
ATOM 969 O O . SER A 1 126 ? -20.063 -10.022 29.399 1.00 43.94 126 SER A O 1
ATOM 971 N N . ILE A 1 127 ? -21.653 -8.440 29.443 1.00 44.88 127 ILE A N 1
ATOM 972 C CA . ILE A 1 127 ? -22.049 -8.675 30.846 1.00 44.88 127 ILE A CA 1
ATOM 973 C C . ILE A 1 127 ? -22.729 -10.050 31.014 1.00 44.88 127 ILE A C 1
ATOM 975 O O . ILE A 1 127 ? -22.591 -10.673 32.064 1.00 44.88 127 ILE A O 1
ATOM 979 N N . ASN A 1 128 ? -23.394 -10.556 29.967 1.00 46.97 128 ASN A N 1
ATOM 980 C CA . ASN A 1 128 ? -24.066 -11.862 29.951 1.00 46.97 128 ASN A CA 1
ATOM 981 C C . ASN A 1 128 ? -23.187 -13.040 29.471 1.00 46.97 128 ASN A C 1
ATOM 983 O O . ASN A 1 128 ? -23.677 -14.166 29.413 1.00 46.97 128 ASN A O 1
ATOM 987 N N . GLY A 1 129 ? -21.902 -12.820 29.164 1.00 42.50 129 GLY A N 1
ATOM 988 C CA . GLY A 1 129 ? -20.939 -13.894 28.884 1.00 42.50 129 GLY A CA 1
ATOM 989 C C . GLY A 1 129 ? -20.915 -14.450 27.451 1.00 42.50 129 GLY A C 1
ATOM 990 O O . GLY A 1 129 ? -20.446 -15.570 27.261 1.00 42.50 129 GLY A O 1
ATOM 991 N N . GLU A 1 130 ? -21.382 -13.705 26.442 1.00 45.06 130 GLU A N 1
ATOM 992 C CA . GLU A 1 130 ? -21.331 -14.127 25.027 1.00 45.06 130 GLU A CA 1
ATOM 993 C C . GLU A 1 130 ? -20.019 -13.722 24.309 1.00 45.06 130 GLU A C 1
ATOM 995 O O . GLU A 1 130 ? -19.437 -12.665 24.581 1.00 45.06 130 GLU A O 1
ATOM 1000 N N . GLU A 1 131 ? -19.564 -14.539 23.342 1.00 45.53 131 GLU A N 1
ATOM 1001 C CA . GLU A 1 131 ? -18.375 -14.277 22.509 1.00 45.53 131 GLU A CA 1
ATOM 1002 C C . GLU A 1 131 ? -18.518 -12.959 21.731 1.00 45.53 131 GLU A C 1
ATOM 1004 O O . GLU A 1 131 ? -19.227 -12.862 20.731 1.00 45.53 131 GLU A O 1
ATOM 1009 N N . THR A 1 132 ? -17.816 -11.923 22.188 1.00 47.88 132 THR A N 1
ATOM 1010 C CA . THR A 1 132 ? -17.835 -10.590 21.575 1.00 47.88 132 THR A CA 1
ATOM 1011 C C . THR A 1 132 ? -16.440 -10.237 21.060 1.00 47.88 132 THR A C 1
ATOM 1013 O O . THR A 1 132 ? -15.448 -10.440 21.767 1.00 47.88 132 THR A O 1
ATOM 1016 N N . ASP A 1 133 ? -16.339 -9.670 19.849 1.00 58.84 133 ASP A N 1
ATOM 1017 C CA . ASP A 1 133 ? -15.068 -9.150 19.326 1.00 58.84 133 ASP A CA 1
ATOM 1018 C C . ASP A 1 133 ? -14.637 -7.938 20.165 1.00 58.84 133 ASP A C 1
ATOM 1020 O O . ASP A 1 133 ? -15.057 -6.797 19.947 1.00 58.84 133 ASP A O 1
ATOM 1024 N N . SER A 1 134 ? -13.789 -8.211 21.159 1.00 57.12 134 SER A N 1
ATOM 1025 C CA . SER A 1 134 ? -13.299 -7.233 22.134 1.00 57.12 134 SER A CA 1
ATOM 1026 C C . SER A 1 134 ? -12.611 -6.035 21.468 1.00 57.12 134 SER A C 1
ATOM 1028 O O . SER A 1 134 ? -12.525 -4.966 22.067 1.00 57.12 134 SER A O 1
ATOM 1030 N N . PHE A 1 135 ? -12.152 -6.185 20.220 1.00 56.66 135 PHE A N 1
ATOM 1031 C CA . PHE A 1 135 ? -11.553 -5.116 19.431 1.00 56.66 135 PHE A CA 1
ATOM 1032 C C . PHE A 1 135 ? -12.580 -4.069 18.981 1.00 56.66 135 PHE A C 1
ATOM 1034 O O . PHE A 1 135 ? -12.334 -2.869 19.084 1.00 56.66 135 PHE A O 1
ATOM 1041 N N . ILE A 1 136 ? -13.745 -4.518 18.503 1.00 57.88 136 ILE A N 1
ATOM 1042 C CA . ILE A 1 136 ? -14.820 -3.640 18.019 1.00 57.88 136 ILE A CA 1
ATOM 1043 C C . ILE A 1 136 ? -15.472 -2.912 19.193 1.00 57.88 136 ILE A C 1
ATOM 1045 O O . ILE A 1 136 ? -15.694 -1.703 19.114 1.00 57.88 136 ILE A O 1
ATOM 1049 N N . LEU A 1 137 ? -15.718 -3.635 20.288 1.00 60.03 137 LEU A N 1
ATOM 1050 C CA . LEU A 1 137 ? -16.253 -3.068 21.522 1.00 60.03 137 LEU A CA 1
ATOM 1051 C C . LEU A 1 137 ? -15.329 -1.969 22.059 1.00 60.03 137 LEU A C 1
ATOM 1053 O O . LEU A 1 137 ? -15.781 -0.875 22.385 1.00 60.03 137 LEU A O 1
ATOM 1057 N N . ALA A 1 138 ? -14.022 -2.225 22.072 1.00 61.38 138 ALA A N 1
ATOM 1058 C CA . ALA A 1 138 ? -13.059 -1.260 22.565 1.00 61.38 138 ALA A CA 1
ATOM 1059 C C . ALA A 1 138 ? -12.872 -0.035 21.657 1.00 61.38 138 ALA A C 1
ATOM 1061 O O . ALA A 1 138 ? -12.760 1.076 22.171 1.00 61.38 138 ALA A O 1
ATOM 1062 N N . LEU A 1 139 ? -12.870 -0.205 20.329 1.00 61.16 139 LEU A N 1
ATOM 1063 C CA . LEU A 1 139 ? -12.852 0.916 19.377 1.00 61.16 139 LEU A CA 1
ATOM 1064 C C . LEU A 1 139 ? -14.083 1.813 19.535 1.00 61.16 139 LEU A C 1
ATOM 1066 O O . LEU A 1 139 ? -13.966 3.036 19.482 1.00 61.16 139 LEU A O 1
ATOM 1070 N N . ALA A 1 140 ? -15.244 1.210 19.787 1.00 59.88 140 ALA A N 1
ATOM 1071 C CA . ALA A 1 140 ? -16.470 1.944 20.045 1.00 59.88 140 ALA A CA 1
ATOM 1072 C C . ALA A 1 140 ? -16.414 2.678 21.403 1.00 59.88 140 ALA A C 1
ATOM 1074 O O . ALA A 1 140 ? -16.737 3.861 21.468 1.00 59.88 140 ALA A O 1
ATOM 1075 N N . THR A 1 141 ? -15.898 2.048 22.471 1.00 56.06 141 THR A N 1
ATOM 1076 C CA . THR A 1 141 ? -15.673 2.748 23.755 1.00 56.06 141 THR A CA 1
ATOM 1077 C C . THR A 1 141 ? -14.633 3.861 23.651 1.00 56.06 141 THR A C 1
ATOM 1079 O O . THR A 1 141 ? -14.756 4.870 24.335 1.00 56.06 141 THR A O 1
ATOM 1082 N N . LEU A 1 142 ? -13.633 3.710 22.780 1.00 56.59 142 LEU A N 1
ATOM 1083 C CA . LEU A 1 142 ? -12.643 4.741 22.487 1.00 56.59 142 LEU A CA 1
ATOM 1084 C C . LEU A 1 142 ? -13.290 5.967 21.862 1.00 56.59 142 LEU A C 1
ATOM 1086 O O . LEU A 1 142 ? -13.099 7.055 22.387 1.00 56.59 142 LEU A O 1
ATOM 1090 N N . GLY A 1 143 ? -14.107 5.780 20.818 1.00 55.06 143 GLY A N 1
ATOM 1091 C CA . GLY A 1 143 ? -14.858 6.870 20.189 1.00 55.06 143 GLY A CA 1
ATOM 1092 C C . GLY A 1 143 ? -15.687 7.677 21.194 1.00 55.06 143 GLY A C 1
ATOM 1093 O O . GLY A 1 143 ? -15.744 8.900 21.101 1.00 55.06 143 GLY A O 1
ATOM 1094 N N . VAL A 1 144 ? -16.238 7.007 22.212 1.00 49.97 144 VAL A N 1
ATOM 1095 C CA . VAL A 1 144 ? -16.999 7.639 23.302 1.00 49.97 144 VAL A CA 1
ATOM 1096 C C . VAL A 1 144 ? -16.096 8.312 24.353 1.00 49.97 144 VAL A C 1
ATOM 1098 O O . VAL A 1 144 ? -16.400 9.417 24.795 1.00 49.97 144 VAL A O 1
ATOM 1101 N N . LEU A 1 145 ? -14.981 7.688 24.756 1.00 45.47 145 LEU A N 1
ATOM 1102 C CA . LEU A 1 145 ? -14.091 8.175 25.826 1.00 45.47 145 LEU A CA 1
ATOM 1103 C C . LEU A 1 145 ? -13.174 9.336 25.405 1.00 45.47 145 LEU A C 1
ATOM 1105 O O . LEU A 1 145 ? -12.784 10.130 26.256 1.00 45.47 145 LEU A O 1
ATOM 1109 N N . THR A 1 146 ? -12.806 9.450 24.125 1.00 49.19 146 THR A N 1
ATOM 1110 C CA . THR A 1 146 ? -11.897 10.510 23.635 1.00 49.19 146 THR A CA 1
ATOM 1111 C C . THR A 1 146 ? -12.593 11.818 23.232 1.00 49.19 146 THR A C 1
ATOM 1113 O O . THR A 1 146 ? -11.964 12.684 22.627 1.00 49.19 146 THR A O 1
ATOM 1116 N N . SER A 1 147 ? -13.870 12.003 23.568 1.00 44.94 147 SER A N 1
ATOM 1117 C CA . SER A 1 147 ? -14.627 13.207 23.200 1.00 44.94 147 SER A CA 1
ATOM 1118 C C . SER A 1 147 ? -14.423 14.318 24.242 1.00 44.94 147 SER A C 1
ATOM 1120 O O . SER A 1 147 ? -14.909 14.191 25.369 1.00 44.94 147 SER A O 1
ATOM 1122 N N . PRO A 1 148 ? -13.641 15.376 23.920 1.00 39.84 148 PRO A N 1
ATOM 1123 C CA . PRO A 1 148 ? -14.279 16.612 23.444 1.00 39.84 148 PRO A CA 1
ATOM 1124 C C . PRO A 1 148 ? -13.522 17.433 22.371 1.00 39.84 148 PRO A C 1
ATOM 1126 O O . PRO A 1 148 ? -14.056 18.439 21.914 1.00 39.84 148 PRO A O 1
ATOM 1129 N N . THR A 1 149 ? -12.322 17.058 21.911 1.00 45.69 149 THR A N 1
ATOM 1130 C CA . THR A 1 149 ? -11.614 17.817 20.853 1.00 45.69 149 THR A CA 1
ATOM 1131 C C . THR A 1 149 ? -10.669 16.941 20.045 1.00 45.69 149 THR A C 1
ATOM 1133 O O . THR A 1 149 ? -9.594 16.629 20.544 1.00 45.69 149 THR A O 1
ATOM 1136 N N . PHE A 1 150 ? -11.048 16.620 18.804 1.00 37.38 150 PHE A N 1
ATOM 1137 C CA . PHE A 1 150 ? -10.239 16.716 17.571 1.00 37.38 150 PHE A CA 1
ATOM 1138 C C . PHE A 1 150 ? -10.928 15.878 16.475 1.00 37.38 150 PHE A C 1
ATOM 1140 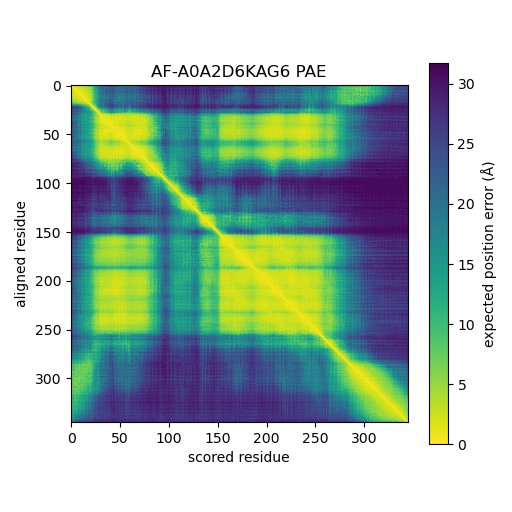O O . PHE A 1 150 ? -10.955 14.664 16.581 1.00 37.38 150 PHE A O 1
ATOM 1147 N N . GLN A 1 151 ? -11.467 16.474 15.405 1.00 39.69 151 GLN A N 1
ATOM 1148 C CA . GLN A 1 151 ? -11.728 15.746 14.137 1.00 39.69 151 GLN A CA 1
ATOM 1149 C C . GLN A 1 151 ? -12.594 14.458 14.252 1.00 39.69 151 GLN A C 1
ATOM 1151 O O . GLN A 1 151 ? -12.305 13.439 13.622 1.00 39.69 151 GLN A O 1
ATOM 1156 N N . LEU A 1 152 ? -13.635 14.529 15.086 1.00 42.00 152 LEU A N 1
ATOM 1157 C CA . LEU A 1 152 ? -14.480 13.428 15.563 1.00 42.00 152 LEU A CA 1
ATOM 1158 C C . LEU A 1 152 ? -15.231 12.680 14.432 1.00 42.00 152 LEU A C 1
ATOM 1160 O O . LEU A 1 152 ? -15.614 13.271 13.427 1.00 42.00 152 LEU A O 1
ATOM 1164 N N . ASP A 1 153 ? -15.423 11.375 14.648 1.00 58.56 153 ASP A N 1
ATOM 1165 C CA . ASP A 1 153 ? -16.099 10.317 13.865 1.00 58.56 153 ASP A CA 1
ATOM 1166 C C . ASP A 1 153 ? -15.380 9.594 12.724 1.00 58.56 153 ASP A C 1
ATOM 1168 O O . ASP A 1 153 ? -15.653 8.410 12.536 1.00 58.56 153 ASP A O 1
ATOM 1172 N N . LEU A 1 154 ? -14.425 10.178 11.994 1.00 58.94 154 LEU A N 1
ATOM 1173 C CA . LEU A 1 154 ? -13.906 9.456 10.820 1.00 58.94 154 LEU A CA 1
ATOM 1174 C C . LEU A 1 154 ? -12.901 8.349 11.171 1.00 58.94 154 LEU A C 1
ATOM 1176 O O . LEU A 1 154 ? -13.054 7.225 10.707 1.00 58.94 154 LEU A O 1
ATOM 1180 N N . ALA A 1 155 ? -11.869 8.629 11.971 1.00 71.19 155 ALA A N 1
ATOM 1181 C CA . ALA A 1 155 ? -10.766 7.681 12.167 1.00 71.19 155 ALA A CA 1
ATOM 1182 C C . ALA A 1 155 ? -11.185 6.371 12.874 1.00 71.19 155 ALA A C 1
ATOM 1184 O O . ALA A 1 155 ? -10.910 5.299 12.324 1.00 71.19 155 ALA A O 1
ATOM 1185 N N . PRO A 1 156 ? -11.897 6.395 14.022 1.00 70.06 156 PRO A N 1
ATOM 1186 C CA . PRO A 1 156 ? -12.362 5.167 14.670 1.00 70.06 156 PRO A CA 1
ATOM 1187 C C . PRO A 1 156 ? -13.415 4.412 13.843 1.00 70.06 156 PRO A C 1
ATOM 1189 O O . PRO A 1 156 ? -13.324 3.188 13.717 1.00 70.06 156 PRO A O 1
ATOM 1192 N N . ALA A 1 157 ? -14.376 5.115 13.226 1.00 67.38 157 ALA A N 1
ATOM 1193 C CA . ALA A 1 157 ? -15.400 4.486 12.386 1.00 67.38 157 ALA A CA 1
ATOM 1194 C C . ALA A 1 157 ? -14.780 3.838 11.143 1.00 67.38 157 ALA A C 1
ATOM 1196 O O . ALA A 1 157 ? -15.121 2.712 10.774 1.00 67.38 157 ALA A O 1
ATOM 1197 N N . MET A 1 158 ? -13.800 4.507 10.539 1.00 75.19 158 MET A N 1
ATOM 1198 C CA . MET A 1 158 ? -13.048 3.975 9.416 1.00 75.19 158 MET A CA 1
ATOM 1199 C C . MET A 1 158 ? -12.209 2.768 9.825 1.00 75.19 158 MET A C 1
ATOM 1201 O O . MET A 1 158 ? -12.251 1.745 9.147 1.00 75.19 158 MET A O 1
ATOM 1205 N N . ALA A 1 159 ? -11.493 2.833 10.950 1.00 78.75 159 ALA A N 1
ATOM 1206 C CA . ALA A 1 159 ? -10.739 1.695 11.472 1.00 78.75 159 ALA A CA 1
ATOM 1207 C C . ALA A 1 159 ? -11.653 0.479 11.712 1.00 78.75 159 ALA A C 1
ATOM 1209 O O . ALA A 1 159 ? -11.292 -0.649 11.369 1.00 78.75 159 ALA A O 1
ATOM 1210 N N . LYS A 1 160 ? -12.870 0.704 12.222 1.00 74.19 160 LYS A N 1
ATOM 1211 C CA . LYS A 1 160 ? -13.901 -0.329 12.390 1.00 74.19 160 LYS A CA 1
ATOM 1212 C C . LYS A 1 160 ? -14.395 -0.882 11.049 1.00 74.19 160 LYS A C 1
ATOM 1214 O O . LYS A 1 160 ? -14.474 -2.102 10.895 1.00 74.19 160 LYS A O 1
ATOM 1219 N N . ALA A 1 161 ? -14.679 -0.030 10.064 1.00 69.75 161 ALA A N 1
ATOM 1220 C CA . ALA A 1 161 ? -15.091 -0.450 8.721 1.00 69.75 161 ALA A CA 1
ATOM 1221 C C . ALA A 1 161 ? -13.990 -1.256 8.001 1.00 69.75 161 ALA A C 1
ATOM 1223 O O . ALA A 1 161 ? -14.247 -2.305 7.404 1.00 69.75 161 ALA A O 1
ATOM 1224 N N . LEU A 1 162 ? -12.737 -0.818 8.115 1.00 77.56 162 LEU A N 1
ATOM 1225 C CA . LEU A 1 162 ? -11.558 -1.506 7.587 1.00 77.56 162 LEU A CA 1
ATOM 1226 C C . LEU A 1 162 ? -11.346 -2.861 8.275 1.00 77.56 162 LEU A C 1
ATOM 1228 O O . LEU A 1 162 ? -11.086 -3.867 7.617 1.00 77.56 162 LEU A O 1
ATOM 1232 N N . ARG A 1 163 ? -11.542 -2.938 9.594 1.00 79.69 163 ARG A N 1
ATOM 1233 C CA . ARG A 1 163 ? -11.489 -4.211 10.322 1.00 79.69 163 ARG A CA 1
ATOM 1234 C C . ARG A 1 163 ? -12.591 -5.175 9.877 1.00 79.69 163 ARG A C 1
ATOM 1236 O O . ARG A 1 163 ? -12.290 -6.347 9.650 1.00 79.69 163 ARG A O 1
ATOM 1243 N N . ARG A 1 164 ? -13.838 -4.698 9.751 1.00 74.25 164 ARG A N 1
ATOM 1244 C CA . ARG A 1 164 ? -15.001 -5.504 9.326 1.00 74.25 164 ARG A CA 1
ATOM 1245 C C . ARG A 1 164 ? -14.865 -6.013 7.891 1.00 74.25 164 ARG A C 1
ATOM 1247 O O . ARG A 1 164 ? -15.250 -7.141 7.617 1.00 74.25 164 ARG A O 1
ATOM 1254 N N . SER A 1 165 ? -14.268 -5.223 7.000 1.00 72.38 165 SER A N 1
ATOM 1255 C CA . SER A 1 165 ? -13.973 -5.641 5.619 1.00 72.38 165 SER A CA 1
ATOM 1256 C C . SER A 1 165 ? -12.784 -6.605 5.495 1.00 72.38 165 SER A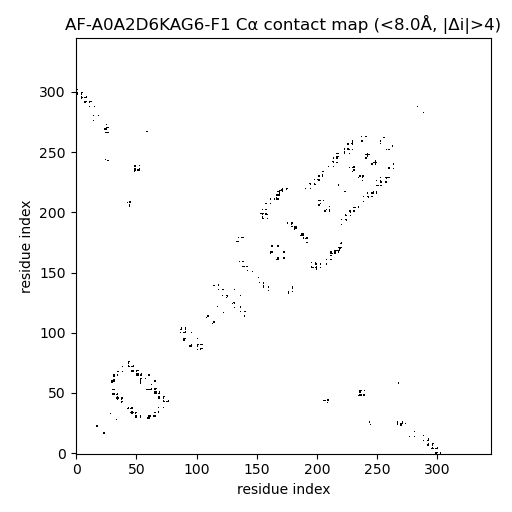 C 1
ATOM 1258 O O . SER A 1 165 ? -12.463 -7.045 4.391 1.00 72.38 165 SER A O 1
ATOM 1260 N N . GLY A 1 166 ? -12.114 -6.946 6.603 1.00 79.94 166 GLY A N 1
ATOM 1261 C CA . GLY A 1 166 ? -10.934 -7.811 6.586 1.00 79.94 166 GLY A CA 1
ATOM 1262 C C . GLY A 1 166 ? -9.705 -7.143 5.961 1.00 79.94 166 GLY A C 1
ATOM 1263 O O . GLY A 1 166 ? -8.847 -7.827 5.406 1.00 79.94 166 GLY A O 1
ATOM 1264 N N . ALA A 1 167 ? -9.623 -5.809 6.010 1.00 84.19 167 ALA A N 1
ATOM 1265 C CA . ALA A 1 167 ? -8.513 -5.057 5.432 1.00 84.19 167 ALA A CA 1
ATOM 1266 C C . ALA A 1 167 ? -7.230 -5.129 6.270 1.00 84.19 167 ALA A C 1
ATOM 1268 O O . ALA A 1 167 ? -6.138 -5.016 5.724 1.00 84.19 167 ALA A O 1
ATOM 1269 N N . PHE A 1 168 ? -7.332 -5.308 7.589 1.00 87.06 168 PHE A N 1
ATOM 1270 C CA . PHE A 1 168 ? -6.154 -5.419 8.448 1.00 87.06 168 PHE A CA 1
ATOM 1271 C C . PHE A 1 168 ? -5.516 -6.800 8.352 1.00 87.06 168 PHE A C 1
ATOM 1273 O O . PHE A 1 168 ? -6.201 -7.824 8.399 1.00 87.06 168 PHE A O 1
ATOM 1280 N N . SER A 1 169 ? -4.184 -6.831 8.318 1.00 89.12 169 SER A N 1
ATOM 1281 C CA . SER A 1 169 ? -3.458 -8.079 8.512 1.00 89.12 169 SER A CA 1
ATOM 1282 C C . SER A 1 169 ? -3.689 -8.637 9.925 1.00 89.12 169 SER A C 1
ATOM 1284 O O . SER A 1 169 ? -4.046 -7.915 10.868 1.00 89.12 169 SER A O 1
ATOM 1286 N N . ALA A 1 170 ? -3.475 -9.943 10.091 1.00 88.25 170 ALA A N 1
ATOM 1287 C CA . ALA A 1 170 ? -3.596 -10.597 11.393 1.00 88.25 170 ALA A CA 1
ATOM 1288 C C . ALA A 1 170 ? -2.621 -10.002 12.427 1.00 88.25 170 ALA A C 1
ATOM 1290 O O . ALA A 1 170 ? -2.982 -9.826 13.592 1.00 88.25 170 ALA A O 1
ATOM 1291 N N . SER A 1 171 ? -1.407 -9.649 11.994 1.00 88.81 171 SER A N 1
ATOM 1292 C CA . SER A 1 171 ? -0.375 -9.050 12.846 1.00 88.81 171 SER A CA 1
ATOM 1293 C C . SER A 1 171 ? -0.777 -7.657 13.322 1.00 88.81 171 SER A C 1
ATOM 1295 O O . SER A 1 171 ? -0.755 -7.402 14.527 1.00 88.81 171 SER A O 1
ATOM 1297 N N . LEU A 1 172 ? -1.240 -6.800 12.405 1.00 88.56 172 LEU A N 1
ATOM 1298 C CA . LEU A 1 172 ? -1.699 -5.453 12.741 1.00 88.56 172 LEU A CA 1
ATOM 1299 C C . LEU A 1 172 ? -2.912 -5.502 13.678 1.00 88.56 172 LEU A C 1
ATOM 1301 O O . LEU A 1 172 ? -2.952 -4.791 14.679 1.00 88.56 172 LEU A O 1
ATOM 1305 N N . SER A 1 173 ? -3.868 -6.393 13.401 1.00 86.00 173 SER A N 1
ATOM 1306 C CA . SER A 1 173 ? -5.047 -6.594 14.255 1.00 86.00 173 SER A CA 1
ATOM 1307 C C . SER A 1 173 ? -4.657 -7.012 15.675 1.00 86.00 173 SER A C 1
ATOM 1309 O O . SER A 1 173 ? -5.200 -6.493 16.649 1.00 86.00 173 SER A O 1
ATOM 1311 N N . LYS A 1 174 ? -3.684 -7.923 15.807 1.00 85.94 174 LYS A N 1
ATOM 1312 C CA . LYS A 1 174 ? -3.171 -8.378 17.105 1.00 85.94 174 LYS A CA 1
ATOM 1313 C C . LYS A 1 174 ? -2.457 -7.257 17.861 1.00 85.94 174 LYS A C 1
ATOM 1315 O O . LYS A 1 174 ? -2.660 -7.120 19.066 1.00 85.94 174 LYS A O 1
ATOM 1320 N N . GLU A 1 175 ? -1.637 -6.461 17.175 1.00 86.25 175 G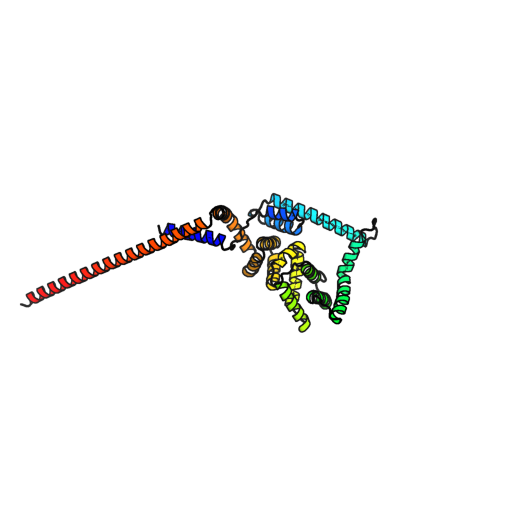LU A N 1
ATOM 1321 C CA . GLU A 1 175 ? -0.930 -5.333 17.787 1.00 86.25 175 GLU A CA 1
ATOM 1322 C C . GLU A 1 175 ? -1.911 -4.260 18.274 1.00 86.25 175 GLU A C 1
ATOM 1324 O O . GLU A 1 175 ? -1.862 -3.877 19.443 1.00 86.25 175 GLU A O 1
ATOM 1329 N N . LEU A 1 176 ? -2.854 -3.839 17.425 1.00 82.69 176 LEU A N 1
ATOM 1330 C CA . LEU A 1 176 ? -3.892 -2.878 17.801 1.00 82.69 176 LEU A CA 1
ATOM 1331 C C . LEU A 1 176 ? -4.750 -3.410 18.961 1.00 82.69 176 LEU A C 1
ATOM 1333 O O . LEU A 1 176 ? -5.041 -2.665 19.894 1.00 82.69 176 LEU A O 1
ATOM 1337 N N . GLY A 1 177 ? -5.108 -4.700 18.953 1.00 78.25 177 GLY A N 1
ATOM 1338 C CA . GLY A 1 177 ? -5.829 -5.336 20.060 1.00 78.25 177 GLY A CA 1
ATOM 1339 C C . GLY A 1 177 ? -5.041 -5.316 21.371 1.00 78.25 177 GLY A C 1
ATOM 1340 O O . GLY A 1 177 ? -5.596 -5.022 22.428 1.00 78.25 177 GLY A O 1
ATOM 1341 N N . GLY A 1 178 ? -3.725 -5.535 21.314 1.00 76.31 178 GLY A N 1
ATOM 1342 C CA . GLY A 1 178 ? -2.842 -5.388 22.472 1.00 76.31 178 GLY A CA 1
ATOM 1343 C C . GLY A 1 178 ? -2.789 -3.953 23.009 1.00 76.31 178 GLY A C 1
ATOM 1344 O O . GLY A 1 178 ? -2.834 -3.751 24.225 1.00 76.31 178 GLY A O 1
ATOM 1345 N N . LEU A 1 179 ? -2.743 -2.955 22.122 1.00 78.00 179 LEU A N 1
ATOM 1346 C CA . LEU A 1 179 ? -2.756 -1.536 22.497 1.00 78.00 179 LEU A CA 1
ATOM 1347 C C . LEU A 1 179 ? -4.098 -1.102 23.104 1.00 78.00 179 LEU A C 1
ATOM 1349 O O . LEU A 1 179 ? -4.131 -0.306 24.040 1.00 78.00 179 LEU A O 1
ATOM 1353 N N . ILE A 1 180 ? -5.199 -1.670 22.623 1.00 71.94 180 ILE A N 1
ATOM 1354 C CA . ILE A 1 180 ? -6.529 -1.513 23.213 1.00 71.94 180 ILE A CA 1
ATOM 1355 C C . ILE A 1 180 ? -6.569 -2.073 24.637 1.00 71.94 180 ILE A C 1
ATOM 1357 O O . ILE A 1 180 ? -7.011 -1.394 25.561 1.00 71.94 180 ILE A O 1
ATOM 1361 N N . VAL A 1 181 ? -6.061 -3.289 24.851 1.00 74.56 181 VAL A N 1
ATOM 1362 C CA . VAL A 1 181 ? -5.996 -3.878 26.197 1.00 74.56 181 VAL A CA 1
ATOM 1363 C C . VAL A 1 181 ? -5.114 -3.026 27.112 1.00 74.56 181 VAL A C 1
ATOM 1365 O O . VAL A 1 181 ? -5.419 -2.864 28.293 1.00 74.56 181 VAL A O 1
ATOM 1368 N N . GLN A 1 182 ? -4.034 -2.447 26.579 1.00 72.19 182 GLN A N 1
ATOM 1369 C CA . GLN A 1 182 ? -3.198 -1.501 27.313 1.00 72.19 182 GLN A CA 1
ATOM 1370 C C . GLN A 1 182 ? -3.979 -0.251 27.727 1.00 72.19 182 GLN A C 1
ATOM 1372 O O . GLN A 1 182 ? -3.844 0.170 28.875 1.00 72.19 182 GLN A O 1
ATOM 1377 N N . LEU A 1 183 ? -4.796 0.312 26.835 1.00 71.44 183 LEU A N 1
ATOM 1378 C CA . LEU A 1 183 ? -5.657 1.446 27.155 1.00 71.44 183 LEU A CA 1
ATOM 1379 C C . LEU A 1 183 ? -6.630 1.097 28.282 1.00 71.44 183 LEU A C 1
ATOM 1381 O O . LEU A 1 183 ? -6.702 1.829 29.258 1.00 71.44 183 LEU A O 1
ATOM 1385 N N . ILE A 1 184 ? -7.317 -0.043 28.184 1.00 70.62 184 ILE A N 1
ATOM 1386 C CA . ILE A 1 184 ? -8.287 -0.482 29.198 1.00 70.62 184 ILE A CA 1
ATOM 1387 C C . ILE A 1 184 ? -7.604 -0.665 30.560 1.00 70.62 184 ILE A C 1
ATOM 1389 O O . ILE A 1 184 ? -8.128 -0.243 31.584 1.00 70.62 184 ILE A O 1
ATOM 1393 N N . LYS A 1 185 ? -6.412 -1.274 30.586 1.00 70.12 185 LYS A N 1
ATOM 1394 C CA . LYS A 1 185 ? -5.695 -1.566 31.837 1.00 70.12 185 LYS A CA 1
ATOM 1395 C C . LYS A 1 185 ? -5.008 -0.353 32.458 1.00 70.12 185 LYS A C 1
ATOM 1397 O O . LYS A 1 185 ? -4.889 -0.291 33.676 1.00 70.12 185 LYS A O 1
ATOM 1402 N N . LYS A 1 186 ? -4.458 0.544 31.637 1.00 73.81 186 LYS A N 1
ATOM 1403 C CA . LYS A 1 186 ? -3.592 1.648 32.090 1.00 73.81 186 LYS A CA 1
ATOM 1404 C C . LYS A 1 186 ? -4.230 3.028 31.939 1.00 73.81 186 LYS A C 1
ATOM 1406 O O . LYS A 1 186 ? -3.612 4.007 32.335 1.00 73.81 186 LYS A O 1
ATOM 1411 N N . GLY A 1 187 ? -5.398 3.125 31.310 1.00 66.00 187 GLY A N 1
ATOM 1412 C CA . GLY A 1 187 ? -6.069 4.384 30.973 1.00 66.00 187 GLY A CA 1
ATOM 1413 C C . GLY A 1 187 ? -5.403 5.188 29.849 1.00 66.00 187 GLY A C 1
ATOM 1414 O O . GLY A 1 187 ? -5.947 6.202 29.431 1.00 66.00 187 GLY A O 1
ATOM 1415 N N . ALA A 1 188 ? -4.241 4.759 29.338 1.00 71.69 188 ALA A N 1
ATOM 1416 C CA . ALA A 1 188 ? -3.500 5.473 28.301 1.00 71.69 188 ALA A CA 1
ATOM 1417 C C . ALA A 1 188 ? -2.802 4.517 27.323 1.00 71.69 188 ALA A C 1
ATOM 1419 O O . ALA A 1 188 ? -2.083 3.594 27.722 1.00 71.69 188 ALA A O 1
ATOM 1420 N N . ALA A 1 189 ? -2.968 4.785 26.026 1.00 75.06 189 ALA A N 1
ATOM 1421 C CA . ALA A 1 189 ? -2.297 4.073 24.942 1.00 75.06 189 ALA A CA 1
ATOM 1422 C C . ALA A 1 189 ? -1.912 5.050 23.815 1.00 75.06 189 ALA A C 1
ATOM 1424 O O . ALA A 1 189 ? -2.562 5.073 22.773 1.00 75.06 189 ALA A O 1
ATOM 1425 N N . PRO A 1 190 ? -0.837 5.844 23.974 1.00 82.25 190 PRO A N 1
ATOM 1426 C CA . PRO A 1 190 ? -0.468 6.876 22.998 1.00 82.25 190 PRO A CA 1
ATOM 1427 C C . PRO A 1 190 ? -0.188 6.309 21.598 1.00 82.25 190 PRO A C 1
ATOM 1429 O O . PRO A 1 190 ? -0.515 6.933 20.597 1.00 82.25 190 PRO A O 1
ATOM 1432 N N . LYS A 1 191 ? 0.350 5.084 21.517 1.00 85.19 191 LYS A N 1
ATOM 1433 C CA . LYS A 1 191 ? 0.546 4.377 20.242 1.00 85.19 191 LYS A CA 1
ATOM 1434 C C . LYS A 1 191 ? -0.768 4.055 19.527 1.00 85.19 191 LYS A C 1
ATOM 1436 O O . LYS A 1 191 ? -0.789 3.998 18.306 1.00 85.19 191 LYS A O 1
ATOM 1441 N N . LEU A 1 192 ? -1.845 3.819 20.277 1.00 82.62 192 LEU A N 1
ATOM 1442 C CA . LEU A 1 192 ? -3.161 3.567 19.700 1.00 82.62 192 LEU A CA 1
ATOM 1443 C C . LEU A 1 192 ? -3.754 4.851 19.136 1.00 82.62 192 LEU A C 1
ATOM 1445 O O . LEU A 1 192 ? -4.244 4.835 18.016 1.00 82.62 192 LEU A O 1
ATOM 1449 N N . THR A 1 193 ? -3.655 5.952 19.886 1.00 82.00 193 THR A N 1
ATOM 1450 C CA . THR A 1 193 ? -4.054 7.283 19.414 1.00 82.00 193 THR A CA 1
ATOM 1451 C C . THR A 1 193 ? -3.317 7.634 18.124 1.00 82.00 193 THR A C 1
ATOM 1453 O O . THR A 1 193 ? -3.964 7.913 17.124 1.00 82.00 193 THR A O 1
ATOM 1456 N N . GLN A 1 194 ? -1.989 7.469 18.096 1.00 86.94 194 GLN A N 1
ATOM 1457 C CA . GLN A 1 194 ? -1.190 7.682 16.888 1.00 86.94 194 GLN A CA 1
ATOM 1458 C C . GLN A 1 194 ? -1.648 6.798 15.720 1.00 86.94 194 GLN A C 1
ATOM 1460 O O . GLN A 1 194 ? -1.789 7.285 14.606 1.00 86.94 194 GLN A O 1
ATOM 1465 N N . ALA A 1 195 ? -1.918 5.511 15.963 1.00 88.38 195 ALA A N 1
ATOM 1466 C CA . ALA A 1 195 ? -2.402 4.618 14.914 1.00 88.38 195 ALA A CA 1
ATOM 1467 C C . ALA A 1 195 ? -3.785 5.032 14.376 1.00 88.38 195 ALA A C 1
ATOM 1469 O O . ALA A 1 195 ? -4.046 4.865 13.186 1.00 88.38 195 ALA A O 1
ATOM 1470 N N . MET A 1 196 ? -4.670 5.566 15.224 1.00 83.19 196 MET A N 1
ATOM 1471 C CA . MET A 1 196 ? -5.962 6.103 14.783 1.00 83.19 196 MET A CA 1
ATOM 1472 C C . MET A 1 196 ? -5.778 7.382 13.962 1.00 83.19 196 MET A C 1
ATOM 1474 O O . MET A 1 196 ? -6.378 7.495 12.895 1.00 83.19 196 MET A O 1
ATOM 1478 N N . ASP A 1 197 ? -4.907 8.292 14.399 1.00 83.75 197 ASP A N 1
ATOM 1479 C CA . ASP A 1 197 ? -4.569 9.506 13.649 1.00 83.75 197 ASP A CA 1
ATOM 1480 C C . ASP A 1 197 ? -3.975 9.160 12.275 1.00 83.75 197 ASP A C 1
ATOM 1482 O O . ASP A 1 197 ? -4.397 9.708 11.257 1.00 83.75 197 ASP A O 1
ATOM 1486 N N . ASP A 1 198 ? -3.066 8.181 12.230 1.00 90.19 198 ASP A N 1
ATOM 1487 C CA . ASP A 1 198 ? -2.478 7.658 10.997 1.00 90.19 198 ASP A CA 1
ATOM 1488 C C . ASP A 1 198 ? -3.549 7.082 10.056 1.00 90.19 198 ASP A C 1
ATOM 1490 O O . ASP A 1 198 ? -3.551 7.389 8.866 1.00 90.19 198 ASP A O 1
ATOM 1494 N N . ILE A 1 199 ? -4.498 6.285 10.565 1.00 85.81 199 ILE A N 1
ATOM 1495 C CA . ILE A 1 199 ? -5.619 5.765 9.759 1.00 85.81 199 ILE A CA 1
ATOM 1496 C C . ILE A 1 199 ? -6.486 6.909 9.233 1.00 85.81 199 ILE A C 1
ATOM 1498 O O . ILE A 1 199 ? -6.873 6.888 8.062 1.00 85.81 199 ILE A O 1
ATOM 1502 N N . GLY A 1 200 ? -6.787 7.905 10.067 1.00 79.81 200 GLY A N 1
ATOM 1503 C CA . GLY A 1 200 ? -7.549 9.085 9.667 1.00 79.81 200 GLY A CA 1
ATOM 1504 C C . GLY A 1 200 ? -6.867 9.850 8.537 1.00 79.81 200 GLY A C 1
ATOM 1505 O O . GLY A 1 200 ? -7.505 10.181 7.539 1.00 79.81 200 GLY A O 1
ATOM 1506 N N . GLU A 1 201 ? -5.560 10.063 8.643 1.00 84.31 201 GLU A N 1
ATOM 1507 C CA . GLU A 1 201 ? -4.790 10.782 7.631 1.00 84.31 201 GLU A CA 1
ATOM 1508 C C . GLU A 1 201 ? -4.661 9.991 6.326 1.00 84.31 201 GLU A C 1
ATOM 1510 O O . GLU A 1 201 ? -4.923 10.509 5.239 1.00 84.31 201 GLU A O 1
ATOM 1515 N N . LEU A 1 202 ? -4.372 8.694 6.419 1.00 87.12 202 LEU A N 1
ATOM 1516 C CA . LEU A 1 202 ? -4.352 7.802 5.262 1.00 87.12 202 LEU A CA 1
ATOM 1517 C C . LEU A 1 202 ? -5.715 7.740 4.565 1.00 87.12 202 LEU A C 1
ATOM 1519 O O . LEU A 1 202 ? -5.780 7.660 3.341 1.00 87.12 202 LEU A O 1
ATOM 1523 N N . THR A 1 203 ? -6.808 7.829 5.320 1.00 81.38 203 THR A N 1
ATOM 1524 C CA . THR A 1 203 ? -8.165 7.889 4.762 1.00 81.38 203 THR A CA 1
ATOM 1525 C C . THR A 1 203 ? -8.378 9.147 3.934 1.00 81.38 203 THR A C 1
ATOM 1527 O O . THR A 1 203 ? -9.004 9.075 2.880 1.00 81.38 203 THR A O 1
ATOM 1530 N N . ARG A 1 204 ? -7.825 10.287 4.356 1.00 79.50 204 ARG A N 1
ATOM 1531 C CA . ARG A 1 204 ? -7.884 11.532 3.576 1.00 79.50 204 ARG A CA 1
ATOM 1532 C C . ARG A 1 204 ? -7.047 11.445 2.302 1.00 79.50 204 ARG A C 1
ATOM 1534 O O . ARG A 1 204 ? -7.478 11.940 1.267 1.00 79.50 204 ARG A O 1
ATOM 1541 N N . HIS A 1 205 ? -5.886 10.793 2.362 1.00 82.00 205 HIS A N 1
ATOM 1542 C CA . HIS A 1 205 ? -5.001 10.636 1.203 1.00 82.00 205 HIS A CA 1
ATOM 1543 C C . HIS A 1 205 ? -5.495 9.614 0.174 1.00 82.00 205 HIS A C 1
ATOM 1545 O O . HIS A 1 205 ? -5.272 9.796 -1.021 1.00 82.00 205 HIS A O 1
ATOM 1551 N N . PHE A 1 206 ? -6.128 8.531 0.626 1.00 81.69 206 PHE A N 1
ATOM 1552 C CA . PHE A 1 206 ? -6.410 7.364 -0.210 1.00 81.69 206 PHE A CA 1
ATOM 1553 C C . PHE A 1 206 ? -7.898 7.026 -0.347 1.00 81.69 206 PHE A C 1
ATOM 1555 O O . PHE A 1 206 ? -8.278 6.365 -1.308 1.00 81.69 206 PHE A O 1
ATOM 1562 N N . GLY A 1 207 ? -8.752 7.445 0.589 1.00 77.56 207 GLY A N 1
ATOM 1563 C CA . GLY A 1 207 ? -10.120 6.938 0.706 1.00 77.56 207 GLY A CA 1
ATOM 1564 C C . GLY A 1 207 ? -10.176 5.471 1.157 1.00 77.56 207 GLY A C 1
ATOM 1565 O O . GLY A 1 207 ? -9.159 4.859 1.476 1.00 77.56 207 GLY A O 1
ATOM 1566 N N . PHE A 1 208 ? -11.377 4.884 1.200 1.00 79.69 208 PHE A N 1
ATOM 1567 C CA . PHE A 1 208 ? -11.584 3.532 1.745 1.00 79.69 208 PHE A CA 1
ATOM 1568 C C . PHE A 1 208 ? -11.000 2.411 0.884 1.00 79.69 208 PHE A C 1
ATOM 1570 O O . PHE A 1 208 ? -10.253 1.583 1.402 1.00 79.69 208 PHE A O 1
ATOM 1577 N N . GLY A 1 209 ? -11.327 2.381 -0.411 1.00 80.94 209 GLY A N 1
ATOM 1578 C CA . GLY A 1 209 ? -10.928 1.298 -1.319 1.00 80.94 209 GLY A CA 1
ATOM 1579 C C . GLY A 1 209 ? -9.409 1.107 -1.363 1.00 80.94 209 GLY A C 1
ATOM 1580 O O . GLY A 1 209 ? -8.920 0.073 -0.888 1.00 80.94 209 GLY A O 1
ATOM 1581 N N . PRO A 1 210 ? -8.642 2.129 -1.786 1.00 86.38 210 PRO A N 1
ATOM 1582 C CA . PRO A 1 210 ? -7.195 2.015 -1.881 1.00 86.38 210 PRO A CA 1
ATOM 1583 C C . PRO A 1 210 ? -6.546 1.719 -0.525 1.00 86.38 210 PRO A C 1
ATOM 1585 O O . PRO A 1 210 ? -5.698 0.832 -0.441 1.00 86.38 210 PRO A O 1
ATOM 1588 N N . LEU A 1 211 ? -6.987 2.375 0.558 1.00 87.12 211 LEU A N 1
ATOM 1589 C CA . LEU A 1 211 ? -6.471 2.112 1.904 1.00 87.12 211 LEU A CA 1
ATOM 1590 C C . LEU A 1 211 ? -6.716 0.663 2.345 1.00 87.12 211 LEU A C 1
ATOM 1592 O O . LEU A 1 211 ? -5.820 0.035 2.911 1.00 87.12 211 LEU A O 1
ATOM 1596 N N . SER A 1 212 ? -7.887 0.098 2.041 1.00 85.62 212 SER A N 1
ATOM 1597 C CA . SER A 1 212 ? -8.204 -1.294 2.371 1.00 85.62 212 SER A CA 1
ATOM 1598 C C . SER A 1 212 ? -7.254 -2.288 1.691 1.00 85.62 212 SER A C 1
ATOM 1600 O O . SER A 1 212 ? -6.859 -3.286 2.295 1.00 85.62 212 SER A O 1
ATOM 1602 N N . ALA A 1 213 ? -6.831 -1.993 0.458 1.00 88.62 213 ALA A N 1
ATOM 1603 C CA . ALA A 1 213 ? -5.857 -2.797 -0.271 1.00 88.62 213 ALA A CA 1
ATOM 1604 C C . ALA A 1 213 ? -4.441 -2.653 0.314 1.00 88.62 213 ALA A C 1
ATOM 1606 O O . ALA A 1 213 ? -3.705 -3.639 0.407 1.00 88.62 213 ALA A O 1
ATOM 1607 N N . LEU A 1 214 ? -4.066 -1.445 0.751 1.00 91.06 214 LEU A N 1
ATOM 1608 C CA . LEU A 1 214 ? -2.762 -1.182 1.365 1.00 91.06 214 LEU A CA 1
ATOM 1609 C C . LEU A 1 214 ? -2.606 -1.899 2.707 1.00 91.06 214 LEU A C 1
ATOM 1611 O O . LEU A 1 214 ? -1.597 -2.567 2.930 1.00 91.06 214 LEU A O 1
ATOM 1615 N N . LEU A 1 215 ? -3.615 -1.812 3.574 1.00 90.62 215 LEU A N 1
ATOM 1616 C CA . LEU A 1 215 ? -3.568 -2.333 4.944 1.00 90.62 215 LEU A CA 1
ATOM 1617 C C . LEU A 1 215 ? -3.369 -3.850 5.029 1.00 90.62 215 LEU A C 1
ATOM 1619 O O . LEU A 1 215 ? -2.787 -4.328 6.003 1.00 90.62 215 LEU A O 1
ATOM 1623 N N . LYS A 1 216 ? -3.755 -4.603 3.992 1.00 91.06 216 LYS A N 1
ATOM 1624 C CA . LYS A 1 216 ? -3.509 -6.054 3.916 1.00 91.06 216 LYS A CA 1
ATOM 1625 C C . LYS A 1 216 ? -2.020 -6.396 3.927 1.00 91.06 216 LYS A C 1
ATOM 1627 O O . LYS A 1 216 ? -1.638 -7.494 4.326 1.00 91.06 216 LYS A O 1
ATOM 1632 N N . ASN A 1 217 ? -1.185 -5.455 3.495 1.00 91.19 217 ASN A N 1
ATOM 1633 C CA . ASN A 1 217 ? 0.263 -5.595 3.427 1.00 91.19 217 ASN A CA 1
ATOM 1634 C C . ASN A 1 217 ? 0.985 -4.999 4.645 1.00 91.19 217 ASN A C 1
ATOM 1636 O O . ASN A 1 217 ? 2.209 -5.088 4.714 1.00 91.19 217 ASN A O 1
ATOM 1640 N N . ILE A 1 218 ? 0.260 -4.391 5.590 1.00 91.81 218 ILE A N 1
ATOM 1641 C CA . ILE A 1 218 ? 0.835 -3.718 6.757 1.00 91.81 218 ILE A CA 1
ATOM 1642 C C . ILE A 1 218 ? 0.673 -4.609 7.980 1.00 91.81 218 ILE A C 1
ATOM 1644 O O . ILE A 1 218 ? -0.442 -4.936 8.373 1.00 91.81 218 ILE A O 1
ATOM 1648 N N . ASP A 1 219 ? 1.794 -4.965 8.602 1.00 90.88 219 ASP A N 1
ATOM 1649 C CA . ASP A 1 219 ? 1.817 -5.887 9.739 1.00 90.88 219 ASP A CA 1
ATOM 1650 C C . ASP A 1 219 ? 2.034 -5.207 11.097 1.00 90.88 219 ASP A C 1
ATOM 1652 O O . ASP A 1 219 ? 1.898 -5.878 12.120 1.00 90.88 219 ASP A O 1
ATOM 1656 N N . SER A 1 220 ? 2.342 -3.904 11.126 1.00 90.44 220 SER A N 1
ATOM 1657 C CA . SER A 1 220 ? 2.582 -3.179 12.376 1.00 90.44 220 SER A CA 1
ATOM 1658 C C . SER A 1 220 ? 2.125 -1.721 12.373 1.00 90.44 220 SER A C 1
ATOM 1660 O O . SER A 1 220 ? 2.050 -1.069 11.328 1.00 90.44 220 SER A O 1
ATOM 1662 N N . THR A 1 221 ? 1.898 -1.172 13.569 1.00 90.88 221 THR A N 1
ATOM 1663 C CA . THR A 1 221 ? 1.588 0.261 13.758 1.00 90.88 221 THR A CA 1
ATOM 1664 C C . THR A 1 221 ? 2.750 1.169 13.349 1.00 90.88 221 THR A C 1
ATOM 1666 O O . THR A 1 221 ? 2.550 2.278 12.862 1.00 90.88 221 THR A O 1
ATOM 1669 N N . THR A 1 222 ? 3.988 0.685 13.461 1.00 90.44 222 THR A N 1
ATOM 1670 C CA . THR A 1 222 ? 5.171 1.414 12.990 1.00 90.44 222 THR A CA 1
ATOM 1671 C C . THR A 1 222 ? 5.213 1.510 11.467 1.00 90.44 222 THR A C 1
ATOM 1673 O O . THR A 1 222 ? 5.525 2.574 10.937 1.00 90.44 222 THR A O 1
ATOM 1676 N N . ALA A 1 223 ? 4.876 0.431 10.755 1.00 90.12 223 ALA A N 1
ATOM 1677 C CA . ALA A 1 223 ? 4.786 0.429 9.298 1.00 90.12 223 ALA A CA 1
ATOM 1678 C C . ALA A 1 223 ? 3.621 1.303 8.807 1.00 90.12 223 ALA A C 1
ATOM 1680 O O . ALA A 1 223 ? 3.774 2.019 7.819 1.00 90.12 223 ALA A O 1
ATOM 1681 N N . LEU A 1 224 ? 2.503 1.313 9.539 1.00 91.81 224 LEU A N 1
ATOM 1682 C CA . LEU A 1 224 ? 1.374 2.213 9.306 1.00 91.81 224 LEU A CA 1
ATOM 1683 C C . LEU A 1 224 ? 1.797 3.689 9.393 1.00 91.81 224 LEU A C 1
ATOM 1685 O O . LEU A 1 224 ? 1.581 4.438 8.448 1.00 91.81 224 LEU A O 1
ATOM 1689 N N . HIS A 1 225 ? 2.498 4.088 10.457 1.00 91.25 225 HIS A N 1
ATOM 1690 C CA . HIS A 1 225 ? 2.983 5.464 10.593 1.00 91.25 225 HIS A CA 1
ATOM 1691 C C . HIS A 1 225 ? 3.966 5.862 9.479 1.00 91.25 225 HIS A C 1
ATOM 1693 O O . HIS A 1 225 ? 3.937 6.977 8.954 1.00 91.25 225 HIS A O 1
ATOM 1699 N N . ARG A 1 226 ? 4.844 4.935 9.067 1.00 88.62 226 ARG A N 1
ATOM 1700 C CA . ARG A 1 226 ? 5.753 5.153 7.927 1.00 88.62 226 ARG A CA 1
ATOM 1701 C C . ARG A 1 226 ? 4.999 5.324 6.618 1.00 88.62 226 ARG A C 1
ATOM 1703 O O . ARG A 1 226 ? 5.395 6.156 5.802 1.00 88.62 226 ARG A O 1
ATOM 1710 N N . LEU A 1 227 ? 3.915 4.577 6.432 1.00 90.06 227 LEU A N 1
ATOM 1711 C CA . LEU A 1 227 ? 3.035 4.752 5.290 1.00 90.06 227 LEU A CA 1
ATOM 1712 C C . LEU A 1 227 ? 2.425 6.155 5.277 1.00 90.06 227 LEU A C 1
ATOM 1714 O O . LEU A 1 227 ? 2.451 6.806 4.233 1.00 90.06 227 LEU A O 1
ATOM 1718 N N . THR A 1 228 ? 1.946 6.645 6.424 1.00 90.75 228 THR A N 1
ATOM 1719 C CA . THR A 1 228 ? 1.417 8.010 6.559 1.00 90.75 228 THR A CA 1
ATOM 1720 C C . THR A 1 228 ? 2.460 9.036 6.121 1.00 90.75 228 THR A C 1
ATOM 1722 O O . THR A 1 228 ? 2.193 9.845 5.231 1.00 90.75 228 THR A O 1
ATOM 1725 N N . GLN A 1 229 ? 3.688 8.934 6.644 1.00 88.38 229 GLN A N 1
ATOM 1726 C CA . GLN A 1 229 ? 4.797 9.829 6.287 1.00 88.38 229 GLN A CA 1
ATOM 1727 C C . GLN A 1 229 ? 5.134 9.792 4.787 1.00 88.38 229 GLN A C 1
ATOM 1729 O O . GLN A 1 229 ? 5.340 10.836 4.168 1.00 88.38 229 GLN A O 1
ATOM 1734 N N . ALA A 1 230 ? 5.172 8.602 4.184 1.00 85.31 230 ALA A N 1
ATOM 1735 C CA . ALA A 1 230 ? 5.411 8.437 2.753 1.00 85.31 230 ALA A CA 1
ATOM 1736 C C . ALA A 1 230 ? 4.287 9.062 1.908 1.00 85.31 230 ALA A C 1
ATOM 1738 O O . ALA A 1 230 ? 4.559 9.805 0.955 1.00 85.31 230 ALA A O 1
ATOM 1739 N N . SER A 1 231 ? 3.034 8.809 2.296 1.00 86.62 231 SER A N 1
ATOM 1740 C CA . SER A 1 231 ? 1.839 9.253 1.578 1.00 86.62 231 SER A CA 1
ATOM 1741 C C . SER A 1 231 ? 1.670 10.769 1.553 1.00 86.62 231 SER A C 1
ATOM 1743 O O . SER A 1 231 ? 1.224 11.292 0.539 1.00 86.62 231 SER A O 1
ATOM 1745 N N . ALA A 1 232 ? 2.115 11.476 2.598 1.00 85.12 232 ALA A N 1
ATOM 1746 C CA . ALA A 1 232 ? 2.063 12.936 2.658 1.00 85.12 232 ALA A CA 1
ATOM 1747 C C . ALA A 1 232 ? 2.884 13.612 1.542 1.00 85.12 232 ALA A C 1
ATOM 1749 O O . ALA A 1 232 ? 2.563 14.712 1.105 1.00 85.12 232 ALA A O 1
ATOM 1750 N N . SER A 1 233 ? 3.949 12.954 1.069 1.00 79.81 233 SER A N 1
ATOM 1751 C CA . SER A 1 233 ? 4.812 13.488 0.006 1.00 79.81 233 SER A CA 1
ATOM 1752 C C . SER A 1 233 ? 4.376 13.064 -1.398 1.00 79.81 233 SER A C 1
ATOM 1754 O O . SER A 1 233 ? 4.410 13.866 -2.329 1.00 79.81 233 SER A O 1
ATOM 1756 N N . ASN A 1 234 ? 3.997 11.795 -1.572 1.00 80.31 234 ASN A N 1
ATOM 1757 C CA . ASN A 1 234 ? 3.542 11.265 -2.852 1.00 80.31 234 ASN A CA 1
ATOM 1758 C C . ASN A 1 234 ? 2.563 10.101 -2.629 1.00 80.31 234 ASN A C 1
ATOM 1760 O O . ASN A 1 234 ? 2.999 8.943 -2.552 1.00 80.31 234 ASN A O 1
ATOM 1764 N N . PRO A 1 235 ? 1.250 10.370 -2.540 1.00 85.06 235 PRO A N 1
ATOM 1765 C CA . PRO A 1 235 ? 0.263 9.326 -2.289 1.00 85.06 235 PRO A CA 1
ATOM 1766 C C . PRO A 1 235 ? 0.183 8.346 -3.467 1.00 85.06 235 PRO A C 1
ATOM 1768 O O . PRO A 1 235 ? 0.272 7.138 -3.265 1.00 85.06 235 PRO A O 1
ATOM 1771 N N . ALA A 1 236 ? 0.143 8.839 -4.707 1.00 86.12 236 ALA A N 1
ATOM 1772 C CA . ALA A 1 236 ? 0.055 8.016 -5.916 1.00 86.12 236 ALA A CA 1
ATOM 1773 C C . ALA A 1 236 ? 1.239 7.036 -6.069 1.00 86.12 236 ALA A C 1
ATOM 1775 O O . ALA A 1 236 ? 1.054 5.842 -6.319 1.00 86.12 236 ALA A O 1
ATOM 1776 N N . GLY A 1 237 ? 2.465 7.515 -5.843 1.00 82.69 237 GLY A N 1
ATOM 1777 C CA . GLY A 1 237 ? 3.676 6.688 -5.846 1.00 82.69 237 GLY A CA 1
ATOM 1778 C C . GLY A 1 237 ? 3.732 5.690 -4.689 1.00 82.69 237 GLY A C 1
ATOM 1779 O O . GLY A 1 237 ? 4.212 4.571 -4.851 1.00 82.69 237 GLY A O 1
ATOM 1780 N N . THR A 1 238 ? 3.216 6.075 -3.522 1.00 87.44 238 THR A N 1
ATOM 1781 C CA . THR A 1 238 ? 3.152 5.195 -2.348 1.00 87.44 238 THR A CA 1
ATOM 1782 C C . THR A 1 238 ? 2.152 4.060 -2.569 1.00 87.44 238 THR A C 1
ATOM 1784 O O . THR A 1 238 ? 2.481 2.898 -2.326 1.00 87.44 238 THR A O 1
ATOM 1787 N N . TYR A 1 239 ? 0.964 4.378 -3.094 1.00 88.94 239 TYR A N 1
ATOM 1788 C CA . TYR A 1 239 ? -0.053 3.386 -3.425 1.00 88.94 239 TYR A CA 1
ATOM 1789 C C . TYR A 1 239 ? 0.454 2.390 -4.466 1.00 88.94 239 TYR A C 1
ATOM 1791 O O . TYR A 1 239 ? 0.438 1.188 -4.222 1.00 88.94 239 TYR A O 1
ATOM 1799 N N . THR A 1 240 ? 0.962 2.883 -5.598 1.00 87.50 240 THR A N 1
ATOM 1800 C CA . THR A 1 240 ? 1.459 2.034 -6.694 1.00 87.50 240 THR A CA 1
ATOM 1801 C C . THR A 1 240 ? 2.590 1.114 -6.250 1.00 87.50 240 THR A C 1
ATOM 1803 O O . THR A 1 240 ? 2.603 -0.061 -6.608 1.00 87.50 240 THR A O 1
ATOM 1806 N N . LEU A 1 241 ? 3.515 1.608 -5.423 1.00 84.69 241 LEU A N 1
ATOM 1807 C CA . LEU A 1 241 ? 4.606 0.799 -4.889 1.00 84.69 241 LEU A CA 1
ATOM 1808 C C . LEU A 1 241 ? 4.076 -0.373 -4.049 1.00 84.69 241 LEU A C 1
ATOM 1810 O O . LEU A 1 241 ? 4.497 -1.512 -4.230 1.00 84.69 241 LEU A O 1
ATOM 1814 N N . ILE A 1 242 ? 3.132 -0.135 -3.147 1.00 88.88 242 ILE A N 1
ATOM 1815 C CA . ILE A 1 242 ? 2.601 -1.217 -2.308 1.00 88.88 242 ILE A CA 1
ATOM 1816 C C . ILE A 1 242 ? 1.653 -2.115 -3.098 1.00 88.88 242 ILE A C 1
ATOM 1818 O O . ILE A 1 242 ? 1.667 -3.322 -2.898 1.00 88.88 242 ILE A O 1
ATOM 1822 N N . HIS A 1 243 ? 0.870 -1.566 -4.023 1.00 88.50 243 HIS A N 1
ATOM 1823 C CA . HIS A 1 243 ? -0.016 -2.347 -4.880 1.00 88.50 243 HIS A CA 1
ATOM 1824 C C . HIS A 1 243 ? 0.770 -3.372 -5.712 1.00 88.50 243 HIS A C 1
ATOM 1826 O O . HIS A 1 243 ? 0.399 -4.540 -5.770 1.00 88.50 243 HIS A O 1
ATOM 1832 N N . LEU A 1 244 ? 1.899 -2.959 -6.296 1.00 83.62 244 LEU A N 1
ATOM 1833 C CA . LEU A 1 244 ? 2.719 -3.827 -7.144 1.00 83.62 244 LEU A CA 1
ATOM 1834 C C . LEU A 1 244 ? 3.596 -4.804 -6.352 1.00 83.62 244 LEU A C 1
ATOM 1836 O O . LEU A 1 244 ? 3.819 -5.930 -6.792 1.00 83.62 244 LEU A O 1
ATOM 1840 N N . PHE A 1 245 ? 4.136 -4.376 -5.207 1.00 81.88 245 PHE A N 1
ATOM 1841 C CA . PHE A 1 245 ? 5.149 -5.146 -4.471 1.00 81.88 245 PHE A CA 1
ATOM 1842 C C . PHE A 1 245 ? 4.634 -5.748 -3.156 1.00 81.88 245 PHE A C 1
ATOM 1844 O O . PHE A 1 245 ? 5.371 -6.470 -2.475 1.00 81.88 245 PHE A O 1
ATOM 1851 N N . GLY A 1 246 ? 3.380 -5.476 -2.796 1.00 87.50 246 GLY A N 1
ATOM 1852 C CA . GLY A 1 246 ? 2.739 -5.927 -1.567 1.00 87.50 246 GLY A CA 1
ATOM 1853 C C . GLY A 1 246 ? 3.566 -5.585 -0.330 1.00 87.50 246 GLY A C 1
ATOM 1854 O O . GLY A 1 246 ? 4.101 -4.482 -0.187 1.00 87.50 246 GLY A O 1
ATOM 1855 N N . ARG A 1 247 ? 3.736 -6.581 0.544 1.00 85.38 247 ARG A N 1
ATOM 1856 C CA . ARG A 1 247 ? 4.552 -6.499 1.769 1.00 85.38 247 ARG A CA 1
ATOM 1857 C C . ARG A 1 247 ? 5.983 -6.018 1.540 1.00 85.38 247 ARG A C 1
ATOM 1859 O O . ARG A 1 247 ? 6.469 -5.193 2.301 1.00 85.38 247 ARG A O 1
ATOM 1866 N N . ARG A 1 248 ? 6.636 -6.446 0.453 1.00 82.06 248 ARG A N 1
ATOM 1867 C CA . ARG A 1 248 ? 8.012 -6.008 0.145 1.00 82.06 248 ARG A CA 1
ATOM 1868 C C . ARG A 1 248 ? 8.080 -4.507 -0.117 1.00 82.06 248 ARG A C 1
ATOM 1870 O O . ARG A 1 248 ? 9.083 -3.868 0.188 1.00 82.06 248 ARG A O 1
ATOM 1877 N N . GLY A 1 249 ? 7.009 -3.946 -0.679 1.00 81.25 249 GLY A N 1
ATOM 1878 C CA . GLY A 1 249 ? 6.866 -2.508 -0.840 1.00 81.25 249 GLY A CA 1
ATOM 1879 C C . GLY A 1 249 ? 6.843 -1.787 0.507 1.00 81.25 249 GLY A C 1
ATOM 1880 O O . GLY A 1 249 ? 7.546 -0.798 0.690 1.00 81.25 249 GLY A O 1
ATOM 1881 N N . VAL A 1 250 ? 6.103 -2.331 1.474 1.00 84.19 250 VAL A N 1
ATOM 1882 C CA . VAL A 1 250 ? 6.024 -1.800 2.842 1.00 84.19 250 VAL A CA 1
ATOM 1883 C C . VAL A 1 250 ? 7.369 -1.907 3.563 1.00 84.19 250 VAL A C 1
ATOM 1885 O O . VAL A 1 250 ? 7.835 -0.909 4.110 1.00 84.19 250 VAL A O 1
ATOM 1888 N N . ASP A 1 251 ? 8.041 -3.060 3.504 1.00 83.00 251 ASP A N 1
ATOM 1889 C CA . ASP A 1 251 ? 9.371 -3.252 4.106 1.00 83.00 251 ASP A CA 1
ATOM 1890 C C . ASP A 1 251 ? 10.368 -2.213 3.590 1.00 83.00 251 ASP A C 1
ATOM 1892 O O . ASP A 1 251 ? 11.169 -1.645 4.336 1.00 83.00 251 ASP A O 1
ATOM 1896 N N . GLN A 1 252 ? 10.277 -1.905 2.300 1.00 76.50 252 GLN A N 1
ATOM 1897 C CA . GLN A 1 252 ? 11.128 -0.908 1.688 1.00 76.50 252 GLN A CA 1
ATOM 1898 C C . GLN A 1 252 ? 10.820 0.518 2.173 1.00 76.50 252 GLN A C 1
ATOM 1900 O O . GLN A 1 252 ? 11.747 1.298 2.375 1.00 76.50 252 GLN A O 1
ATOM 1905 N N . LEU A 1 253 ? 9.556 0.862 2.432 1.00 77.19 253 LEU A N 1
ATOM 1906 C CA . LEU A 1 253 ? 9.202 2.141 3.064 1.00 77.19 253 LEU A CA 1
ATOM 1907 C C . LEU A 1 253 ? 9.752 2.250 4.490 1.00 77.19 253 LEU A C 1
ATOM 1909 O O . LEU A 1 253 ? 10.172 3.328 4.912 1.00 77.19 253 LEU A O 1
ATOM 1913 N N . VAL A 1 254 ? 9.791 1.136 5.224 1.00 74.81 254 VAL A N 1
ATOM 1914 C CA . VAL A 1 254 ? 10.377 1.088 6.570 1.00 74.81 254 VAL A CA 1
ATOM 1915 C C . VAL A 1 254 ? 11.891 1.328 6.520 1.00 74.81 254 VAL A C 1
ATOM 1917 O O . VAL A 1 254 ? 12.413 2.049 7.371 1.00 74.81 254 VAL A O 1
ATOM 1920 N N . VAL A 1 255 ? 12.586 0.774 5.521 1.00 71.31 255 VAL A N 1
ATOM 1921 C CA . VAL A 1 255 ? 14.044 0.915 5.351 1.00 71.31 255 VAL A CA 1
ATOM 1922 C C . VAL A 1 255 ? 14.440 2.284 4.789 1.00 71.31 255 VAL A C 1
ATOM 1924 O O . VAL A 1 255 ? 15.344 2.929 5.320 1.00 71.31 255 VAL A O 1
ATOM 1927 N N . ASP A 1 256 ? 13.787 2.739 3.720 1.00 65.19 256 ASP A N 1
ATOM 1928 C CA . ASP A 1 256 ? 14.155 3.971 3.013 1.00 65.19 256 ASP A CA 1
ATOM 1929 C C . ASP A 1 256 ? 13.579 5.241 3.687 1.00 65.19 256 ASP A C 1
ATOM 1931 O O . ASP A 1 256 ? 14.026 6.360 3.407 1.00 65.19 256 ASP A O 1
ATOM 1935 N N . GLY A 1 257 ? 12.623 5.094 4.613 1.00 66.06 257 GLY A N 1
ATOM 1936 C CA . GLY A 1 257 ? 11.983 6.200 5.330 1.00 66.06 257 GLY A CA 1
ATOM 1937 C C . GLY A 1 257 ? 11.253 7.160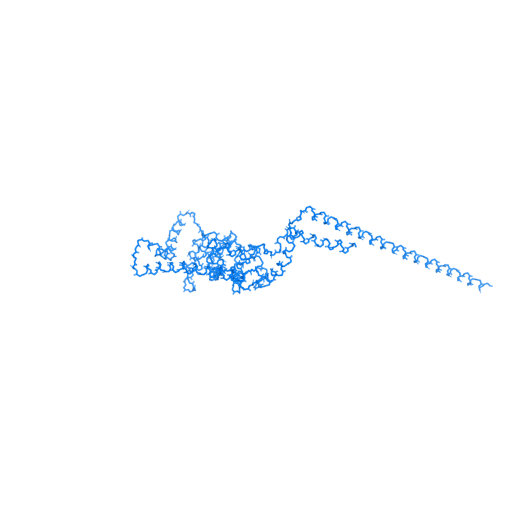 4.383 1.00 66.06 257 GLY A C 1
ATOM 1938 O O . GLY A 1 257 ? 10.648 6.747 3.398 1.00 66.06 257 GLY A O 1
ATOM 1939 N N . ASN A 1 258 ? 11.356 8.472 4.623 1.00 60.22 258 ASN A N 1
ATOM 1940 C CA . ASN A 1 258 ? 10.681 9.499 3.806 1.00 60.22 258 ASN A CA 1
ATOM 1941 C C . ASN A 1 258 ? 11.289 9.662 2.393 1.00 60.22 258 ASN A C 1
ATOM 1943 O O . ASN A 1 258 ? 10.901 10.554 1.644 1.00 60.22 258 ASN A O 1
ATOM 1947 N N . ARG A 1 259 ? 12.268 8.831 2.008 1.00 59.72 259 ARG A N 1
ATOM 1948 C CA . ARG A 1 259 ? 12.961 8.887 0.711 1.00 59.72 259 ARG A CA 1
ATOM 1949 C C . ARG A 1 259 ? 12.332 7.967 -0.337 1.00 59.72 259 ARG A C 1
ATOM 1951 O O . ARG A 1 259 ? 13.037 7.392 -1.169 1.00 59.72 259 ARG A O 1
ATOM 1958 N N . THR A 1 260 ? 11.007 7.881 -0.363 1.00 54.53 260 THR A N 1
ATOM 1959 C CA . THR A 1 260 ? 10.249 7.130 -1.381 1.00 54.53 260 THR A CA 1
ATOM 1960 C C . THR A 1 260 ? 10.626 7.525 -2.815 1.00 54.53 260 THR A C 1
ATOM 1962 O O . THR A 1 260 ? 10.673 6.691 -3.715 1.00 54.53 260 THR A O 1
ATOM 1965 N N . GLY A 1 261 ? 11.043 8.774 -3.045 1.00 53.47 261 GLY A N 1
ATOM 1966 C CA . GLY A 1 261 ? 11.566 9.220 -4.341 1.00 53.47 261 GLY A CA 1
ATOM 1967 C C . GLY A 1 261 ? 12.805 8.455 -4.846 1.00 53.47 261 GLY A C 1
ATOM 1968 O O . GLY A 1 261 ? 12.968 8.291 -6.058 1.00 53.47 261 GLY A O 1
ATOM 1969 N N . HIS A 1 262 ? 13.677 7.952 -3.961 1.00 60.41 262 HIS A N 1
ATOM 1970 C CA . HIS A 1 262 ? 14.882 7.208 -4.357 1.00 60.41 262 HIS A CA 1
ATOM 1971 C C . HIS A 1 262 ? 14.577 5.777 -4.808 1.00 60.41 262 HIS A C 1
ATOM 1973 O O . HIS A 1 262 ? 15.225 5.282 -5.735 1.00 60.41 262 HIS A O 1
ATOM 1979 N N . THR A 1 263 ? 13.584 5.130 -4.200 1.00 58.81 263 THR A N 1
ATOM 1980 C CA . THR A 1 263 ? 13.137 3.780 -4.575 1.00 58.81 263 THR A CA 1
ATOM 1981 C C . THR A 1 263 ? 12.430 3.817 -5.914 1.00 58.81 263 THR A C 1
ATOM 1983 O O . THR A 1 263 ? 12.805 3.082 -6.826 1.00 58.81 263 THR A O 1
ATOM 1986 N N . LEU A 1 264 ? 11.543 4.794 -6.098 1.00 58.91 264 LEU A N 1
ATOM 1987 C CA . LEU A 1 264 ? 10.883 5.085 -7.370 1.00 58.91 264 LEU A CA 1
ATOM 1988 C C . LEU A 1 264 ? 11.907 5.398 -8.482 1.00 58.91 264 LEU A C 1
ATOM 1990 O O . LEU A 1 264 ? 11.789 4.915 -9.607 1.00 58.91 264 LEU A O 1
ATOM 1994 N N . ASN A 1 265 ? 12.986 6.126 -8.171 1.00 59.53 265 ASN A N 1
ATOM 1995 C CA . ASN A 1 265 ? 14.092 6.351 -9.113 1.00 59.53 265 ASN A CA 1
ATOM 1996 C C . ASN A 1 265 ? 14.918 5.088 -9.424 1.00 59.53 265 ASN A C 1
ATOM 1998 O O . ASN A 1 265 ? 15.506 4.988 -10.506 1.00 59.53 265 ASN A O 1
ATOM 2002 N N . ARG A 1 266 ? 14.984 4.124 -8.500 1.00 59.97 266 ARG A N 1
ATOM 2003 C CA . ARG A 1 266 ? 15.623 2.820 -8.732 1.00 59.97 266 ARG A CA 1
ATOM 2004 C C . ARG A 1 266 ? 14.776 1.968 -9.680 1.00 59.97 266 ARG A C 1
ATOM 2006 O O . ARG A 1 266 ? 15.334 1.392 -10.611 1.00 59.97 266 ARG A O 1
ATOM 2013 N N . ILE A 1 267 ? 13.449 1.991 -9.516 1.00 56.69 267 ILE A N 1
ATOM 2014 C CA . ILE A 1 267 ? 12.477 1.357 -10.427 1.00 56.69 267 ILE A CA 1
ATOM 2015 C C . ILE A 1 267 ? 12.665 1.885 -11.861 1.00 56.69 267 ILE A C 1
ATOM 2017 O O . ILE A 1 267 ? 12.795 1.093 -12.797 1.00 56.69 267 ILE A O 1
ATOM 2021 N N . ARG A 1 268 ? 12.828 3.209 -12.029 1.00 57.81 268 ARG A N 1
ATOM 2022 C CA . ARG A 1 268 ? 13.129 3.845 -13.329 1.00 57.81 268 ARG A CA 1
ATOM 2023 C C . ARG A 1 268 ? 14.368 3.270 -14.018 1.00 57.81 268 ARG A C 1
ATOM 2025 O O . ARG A 1 268 ? 14.315 2.903 -15.191 1.00 57.81 268 ARG A O 1
ATOM 2032 N N . LYS A 1 269 ? 15.511 3.210 -13.320 1.00 52.88 269 LYS A N 1
ATOM 2033 C CA . LYS A 1 269 ? 16.773 2.727 -13.922 1.00 52.88 269 LYS A CA 1
ATOM 2034 C C . LYS A 1 269 ? 16.684 1.259 -14.335 1.00 52.88 269 LYS A C 1
ATOM 2036 O O . LYS A 1 269 ? 17.337 0.847 -15.292 1.00 52.88 269 LYS A O 1
ATOM 2041 N N . ASN A 1 270 ? 15.853 0.494 -13.640 1.00 50.75 270 ASN A N 1
ATOM 2042 C CA . ASN A 1 270 ? 15.762 -0.937 -13.823 1.00 50.75 270 ASN A CA 1
ATOM 2043 C C . ASN A 1 270 ? 14.904 -1.342 -15.037 1.00 50.75 270 ASN A C 1
ATOM 2045 O O . ASN A 1 270 ? 15.224 -2.341 -15.666 1.00 50.75 270 ASN A O 1
ATOM 2049 N N . ARG A 1 271 ? 13.900 -0.550 -15.461 1.00 51.03 271 ARG A N 1
ATOM 2050 C CA . ARG A 1 271 ? 12.993 -0.883 -16.595 1.00 51.03 271 ARG A CA 1
ATOM 2051 C C . ARG A 1 271 ? 13.721 -1.132 -17.929 1.00 51.03 271 ARG A C 1
ATOM 2053 O O . ARG A 1 271 ? 13.338 -2.022 -18.687 1.00 51.03 271 ARG A O 1
ATOM 2060 N N . ARG A 1 272 ? 14.775 -0.359 -18.242 1.00 50.59 272 ARG A N 1
ATOM 2061 C CA . ARG A 1 272 ? 15.543 -0.519 -19.502 1.00 50.59 272 ARG A CA 1
ATOM 2062 C C . ARG A 1 272 ? 16.470 -1.731 -19.482 1.00 50.59 272 ARG A C 1
ATOM 2064 O O . ARG A 1 272 ? 16.633 -2.379 -20.507 1.00 50.59 272 ARG A O 1
ATOM 2071 N N . PHE A 1 273 ? 17.071 -2.022 -18.331 1.00 47.44 273 PHE A N 1
ATOM 2072 C CA . PHE A 1 273 ? 17.988 -3.149 -18.164 1.00 47.44 273 PHE A CA 1
ATOM 2073 C C . PHE A 1 273 ? 17.221 -4.474 -17.991 1.00 47.44 273 PHE A C 1
ATOM 2075 O O . PHE A 1 273 ? 17.647 -5.520 -18.476 1.00 47.44 273 PHE A O 1
ATOM 2082 N N . SER A 1 274 ? 16.038 -4.416 -17.370 1.00 48.94 274 SER A N 1
ATOM 2083 C CA . SER A 1 274 ? 15.188 -5.570 -17.084 1.00 48.94 274 SER A CA 1
ATOM 2084 C C . SER A 1 274 ? 14.471 -6.129 -18.301 1.00 48.94 274 SER A C 1
ATOM 2086 O O . SER A 1 274 ? 14.383 -7.341 -18.424 1.00 48.94 274 SER A O 1
ATOM 2088 N N . ARG A 1 275 ? 13.969 -5.296 -19.224 1.00 51.91 275 ARG A N 1
ATOM 2089 C CA . ARG A 1 275 ? 13.217 -5.785 -20.396 1.00 51.91 275 ARG A CA 1
ATOM 2090 C C . ARG A 1 275 ? 14.069 -6.688 -21.291 1.00 51.91 275 ARG A C 1
ATOM 2092 O O . ARG A 1 275 ? 13.568 -7.693 -21.793 1.00 51.91 275 ARG A O 1
ATOM 2099 N N . THR A 1 276 ? 15.346 -6.357 -21.471 1.00 53.69 276 THR A N 1
ATOM 2100 C CA . THR A 1 276 ? 16.305 -7.166 -22.236 1.00 53.69 276 THR A CA 1
ATOM 2101 C C . THR A 1 276 ? 16.705 -8.428 -21.480 1.00 53.69 276 THR A C 1
ATOM 2103 O O . THR A 1 276 ? 16.724 -9.499 -22.086 1.00 53.69 276 THR A O 1
ATOM 2106 N N . LEU A 1 277 ? 16.966 -8.332 -20.170 1.00 52.22 277 LEU A N 1
ATOM 2107 C CA . LEU A 1 277 ? 17.389 -9.472 -19.349 1.00 52.22 277 LEU A CA 1
ATOM 2108 C C . LEU A 1 277 ? 16.257 -10.441 -19.003 1.00 52.22 277 LEU A C 1
ATOM 2110 O O . LEU A 1 277 ? 16.476 -11.637 -19.050 1.00 52.22 277 LEU A O 1
ATOM 2114 N N . TYR A 1 278 ? 15.042 -9.979 -18.716 1.00 53.34 278 TYR A N 1
ATOM 2115 C CA . TYR A 1 278 ? 13.896 -10.833 -18.389 1.00 53.34 278 TYR A CA 1
ATOM 2116 C C . TYR A 1 278 ? 13.449 -11.663 -19.600 1.00 53.34 278 TYR A C 1
ATOM 2118 O O . TYR A 1 278 ? 13.309 -12.884 -19.503 1.00 53.34 278 TYR A O 1
ATOM 2126 N N . LYS A 1 279 ? 13.321 -11.027 -20.778 1.00 56.59 279 LYS A N 1
ATOM 2127 C CA . LYS A 1 279 ? 12.961 -11.721 -22.029 1.00 56.59 279 LYS A CA 1
ATOM 2128 C C . LYS A 1 279 ? 13.992 -12.779 -22.430 1.00 56.59 279 LYS A C 1
ATOM 2130 O O . LYS A 1 279 ? 13.619 -13.800 -23.002 1.00 56.59 279 LYS A O 1
ATOM 2135 N N . THR A 1 280 ? 15.274 -12.553 -22.146 1.00 55.34 280 THR A N 1
ATOM 2136 C CA . THR A 1 280 ? 16.340 -13.533 -22.417 1.00 55.34 280 THR A CA 1
ATOM 2137 C C . THR A 1 280 ? 16.458 -14.577 -21.310 1.00 55.34 280 THR A C 1
ATOM 2139 O O . THR A 1 280 ? 16.594 -15.760 -21.612 1.00 55.34 280 THR A O 1
ATOM 2142 N N . ALA A 1 281 ? 16.318 -14.181 -20.044 1.00 54.59 281 ALA A N 1
ATOM 2143 C CA . ALA A 1 281 ? 16.393 -15.071 -18.895 1.00 54.59 281 ALA A CA 1
ATOM 2144 C C . ALA A 1 281 ? 15.295 -16.130 -18.932 1.00 54.59 281 ALA A C 1
ATOM 2146 O O . ALA A 1 281 ? 15.613 -17.287 -18.687 1.00 54.59 281 ALA A O 1
ATOM 2147 N N . HIS A 1 282 ? 14.041 -15.776 -19.249 1.00 55.47 282 HIS A N 1
ATOM 2148 C CA . HIS A 1 282 ? 12.908 -16.714 -19.215 1.00 55.47 282 HIS A CA 1
ATOM 2149 C C . HIS A 1 282 ? 12.833 -17.658 -20.428 1.00 55.47 282 HIS A C 1
ATOM 2151 O O . HIS A 1 282 ? 12.294 -18.754 -20.312 1.00 55.47 282 HIS A O 1
ATOM 2157 N N . ARG A 1 283 ? 13.434 -17.285 -21.567 1.00 62.78 283 ARG A N 1
ATOM 2158 C CA . ARG A 1 283 ? 13.538 -18.154 -22.758 1.00 62.78 283 ARG A CA 1
ATOM 2159 C C . ARG A 1 283 ? 14.553 -19.285 -22.602 1.00 62.78 283 ARG A C 1
ATOM 2161 O O . ARG A 1 283 ? 14.478 -20.271 -23.327 1.00 62.78 283 ARG A O 1
ATOM 2168 N N . LEU A 1 284 ? 15.510 -19.136 -21.690 1.00 61.91 284 LEU A N 1
ATOM 2169 C CA . LEU A 1 284 ? 16.552 -20.129 -21.461 1.00 61.91 284 LEU A CA 1
ATOM 2170 C C . LEU A 1 284 ? 16.102 -21.140 -20.392 1.00 61.91 284 LEU A C 1
ATOM 2172 O O . LEU A 1 284 ? 15.708 -20.721 -19.300 1.00 61.91 284 LEU A O 1
ATOM 2176 N N . PRO A 1 285 ? 16.158 -22.457 -20.658 1.00 73.00 285 PRO A N 1
ATOM 2177 C CA . PRO A 1 285 ? 15.839 -23.466 -19.653 1.00 73.00 285 PRO A CA 1
ATOM 2178 C C . PRO A 1 285 ? 16.820 -23.389 -18.473 1.00 73.00 285 PRO A C 1
ATOM 2180 O O . PRO A 1 285 ? 18.005 -23.110 -18.647 1.00 73.00 285 PRO A O 1
ATOM 2183 N N . LEU A 1 286 ? 16.352 -23.671 -17.251 1.00 68.19 286 LEU A N 1
ATOM 2184 C CA . LEU A 1 286 ? 17.186 -23.605 -16.036 1.00 68.19 286 LEU A CA 1
ATOM 2185 C C . LEU A 1 286 ? 18.473 -24.442 -16.152 1.00 68.19 286 LEU A C 1
ATOM 2187 O O . LEU A 1 286 ? 19.528 -24.026 -15.671 1.00 68.19 286 LEU A O 1
ATOM 2191 N N . TRP A 1 287 ? 18.418 -25.576 -16.857 1.00 73.12 287 TRP A N 1
ATOM 2192 C CA . TRP A 1 287 ? 19.592 -26.409 -17.116 1.00 73.12 287 TRP A CA 1
ATOM 2193 C C . TRP A 1 287 ? 20.674 -25.717 -17.946 1.00 73.12 287 TRP A C 1
ATOM 2195 O O . TRP A 1 287 ? 21.847 -25.906 -17.637 1.00 73.12 287 TRP A O 1
ATOM 2205 N N . SER A 1 288 ? 20.339 -24.859 -18.919 1.00 74.00 288 SER A N 1
ATOM 2206 C CA . SER A 1 288 ? 21.372 -24.172 -19.711 1.00 74.00 288 SER A CA 1
ATOM 2207 C C . SER A 1 288 ? 22.156 -23.153 -18.878 1.00 74.00 288 SER A C 1
ATOM 2209 O O . SER A 1 288 ? 23.360 -22.974 -19.070 1.00 74.00 288 SER A O 1
ATOM 2211 N N . LEU A 1 289 ? 21.490 -22.504 -17.914 1.00 70.44 289 LEU A N 1
ATOM 2212 C CA . LEU A 1 289 ? 22.146 -21.599 -16.964 1.00 70.44 289 LEU A CA 1
ATOM 2213 C C . LEU A 1 289 ? 23.066 -22.373 -16.011 1.00 70.44 289 LEU A C 1
ATOM 2215 O O . LEU A 1 289 ? 24.190 -21.942 -15.755 1.00 70.44 289 LEU A O 1
ATOM 2219 N N . PHE A 1 290 ? 22.626 -23.547 -15.551 1.00 76.25 290 PHE A N 1
ATOM 2220 C CA . PHE A 1 290 ? 23.425 -24.416 -14.690 1.00 76.25 290 PHE A CA 1
ATOM 2221 C C . PHE A 1 290 ? 24.679 -24.944 -15.404 1.00 76.25 290 PHE A C 1
ATOM 2223 O O . PHE A 1 290 ? 25.775 -24.912 -14.842 1.00 76.25 290 PHE A O 1
ATOM 2230 N N . THR A 1 291 ? 24.559 -25.347 -16.675 1.00 77.94 291 THR A N 1
ATOM 2231 C CA . THR A 1 291 ? 25.715 -25.780 -17.476 1.00 77.94 291 THR A CA 1
ATOM 2232 C C . THR A 1 291 ? 26.702 -24.643 -17.722 1.00 77.94 291 THR A C 1
ATOM 2234 O O . THR A 1 291 ? 27.910 -24.850 -17.618 1.00 77.94 291 THR A O 1
ATOM 2237 N N . ALA A 1 292 ? 26.215 -23.425 -17.988 1.00 75.44 292 ALA A N 1
ATOM 2238 C CA . ALA A 1 292 ? 27.074 -22.257 -18.180 1.00 75.44 292 ALA A CA 1
ATOM 2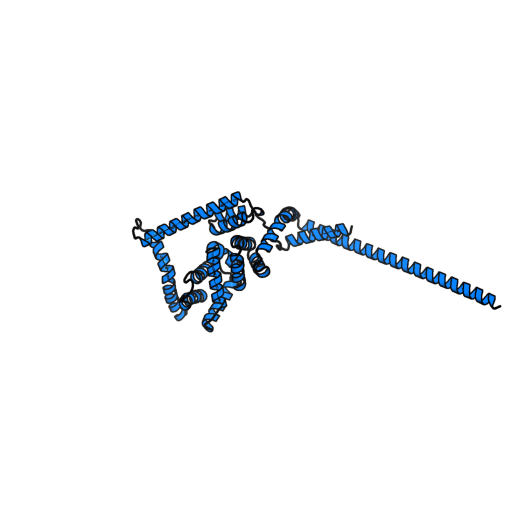239 C C . ALA A 1 292 ? 27.850 -21.902 -16.900 1.00 75.44 292 ALA A C 1
ATOM 2241 O O . ALA A 1 292 ? 29.045 -21.608 -16.966 1.00 75.44 292 ALA A O 1
ATOM 2242 N N . LEU A 1 293 ? 27.203 -22.002 -15.734 1.00 78.44 293 LEU A N 1
ATOM 2243 C CA . LEU A 1 293 ? 27.844 -21.803 -14.435 1.00 78.44 293 LEU A CA 1
ATOM 2244 C C . LEU A 1 293 ? 28.952 -22.845 -14.184 1.00 78.44 293 LEU A C 1
ATOM 2246 O O . LEU A 1 293 ? 30.060 -22.482 -13.793 1.00 78.44 293 LEU A O 1
ATOM 2250 N N . LEU A 1 294 ? 28.694 -24.124 -14.475 1.00 80.19 294 LEU A N 1
ATOM 2251 C CA . LEU A 1 294 ? 29.682 -25.209 -14.364 1.00 80.19 294 LEU A CA 1
ATOM 2252 C C . LEU A 1 294 ? 30.902 -24.985 -15.273 1.00 80.19 294 LEU A C 1
ATOM 2254 O O . LEU A 1 294 ? 32.048 -25.152 -14.843 1.00 80.19 294 LEU A O 1
ATOM 2258 N N . ILE A 1 295 ? 30.676 -24.552 -16.515 1.00 79.25 295 ILE A N 1
ATOM 2259 C CA . ILE A 1 295 ? 31.745 -24.219 -17.471 1.00 79.25 295 ILE A CA 1
ATOM 2260 C C . ILE A 1 295 ? 32.563 -23.015 -16.975 1.00 79.25 295 ILE A C 1
ATOM 2262 O O . ILE A 1 295 ? 33.794 -23.024 -17.046 1.00 79.25 295 ILE A O 1
ATOM 2266 N N . ALA A 1 296 ? 31.908 -21.993 -16.419 1.00 76.69 296 ALA A N 1
ATOM 2267 C CA . ALA A 1 296 ? 32.596 -20.838 -15.850 1.00 76.69 296 ALA A CA 1
ATOM 2268 C C . ALA A 1 296 ? 33.470 -21.229 -14.646 1.00 76.69 296 ALA A C 1
ATOM 2270 O O . ALA A 1 296 ? 34.652 -20.882 -14.604 1.00 76.69 296 ALA A O 1
ATOM 2271 N N . ILE A 1 297 ? 32.924 -22.007 -13.704 1.00 79.31 297 ILE A N 1
ATOM 2272 C CA . ILE A 1 297 ? 33.636 -22.473 -12.503 1.00 79.31 297 ILE A CA 1
ATOM 2273 C C . ILE A 1 297 ? 34.860 -23.311 -12.891 1.00 79.31 297 ILE A C 1
ATOM 2275 O O . ILE A 1 297 ? 35.971 -23.043 -12.430 1.00 79.31 297 ILE A O 1
ATOM 2279 N N . THR A 1 298 ? 34.689 -24.288 -13.784 1.00 79.75 298 THR A N 1
ATOM 2280 C CA . THR A 1 298 ? 35.799 -25.134 -14.259 1.00 79.75 298 THR A CA 1
ATOM 2281 C C . THR A 1 298 ? 36.875 -24.318 -14.982 1.00 79.75 298 THR A C 1
ATOM 2283 O O . THR A 1 298 ? 38.070 -24.554 -14.779 1.00 79.75 298 THR A O 1
ATOM 2286 N N . GLY A 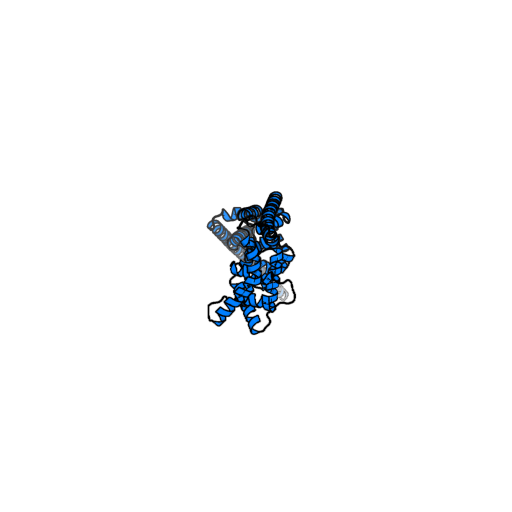1 299 ? 36.481 -23.299 -15.752 1.00 77.75 299 GLY A N 1
ATOM 2287 C CA . GLY A 1 299 ? 37.396 -22.348 -16.383 1.00 77.75 299 GLY A CA 1
ATOM 2288 C C . GLY A 1 299 ? 38.229 -21.545 -15.376 1.00 77.75 299 GLY A C 1
ATOM 2289 O O . GLY A 1 299 ? 39.448 -21.419 -15.547 1.00 77.75 299 GLY A O 1
ATOM 2290 N N . VAL A 1 300 ? 37.605 -21.047 -14.302 1.00 79.94 300 VAL A N 1
ATOM 2291 C CA . VAL A 1 300 ? 38.296 -20.321 -13.220 1.00 79.94 300 VAL A CA 1
ATOM 2292 C C . VAL A 1 300 ? 39.274 -21.240 -12.485 1.00 79.94 300 VAL A C 1
ATOM 2294 O O . VAL A 1 300 ? 40.438 -20.870 -12.318 1.00 79.94 300 VAL A O 1
ATOM 2297 N N . ILE A 1 301 ? 38.854 -22.459 -12.124 1.00 83.94 301 ILE A N 1
ATOM 2298 C CA . ILE A 1 301 ? 39.707 -23.447 -11.440 1.00 83.94 301 ILE A CA 1
ATOM 2299 C C . ILE A 1 301 ? 40.935 -23.792 -12.294 1.00 83.94 301 ILE A C 1
ATOM 2301 O O . ILE A 1 301 ? 42.068 -23.748 -11.807 1.00 83.94 301 ILE A O 1
ATOM 2305 N N . LYS A 1 302 ? 40.741 -24.078 -13.589 1.00 83.62 302 LYS A N 1
ATOM 2306 C CA . LYS A 1 302 ? 41.840 -24.408 -14.511 1.00 83.62 302 LYS A CA 1
ATOM 2307 C C . LYS A 1 302 ? 42.820 -23.242 -14.662 1.00 83.62 302 LYS A C 1
ATOM 2309 O O . LYS A 1 302 ? 44.034 -23.449 -14.674 1.00 83.62 302 LYS A O 1
ATOM 2314 N N . SER A 1 303 ? 42.309 -22.013 -14.733 1.00 80.06 303 SER A N 1
ATOM 2315 C CA . SER A 1 303 ? 43.144 -20.813 -14.804 1.00 80.06 303 SER A CA 1
ATOM 2316 C C . SER A 1 303 ? 43.926 -20.564 -13.510 1.00 80.06 303 SER A C 1
ATOM 2318 O O . SER A 1 303 ? 45.092 -20.176 -13.576 1.00 80.06 303 SER A O 1
ATOM 2320 N N . LEU A 1 304 ? 43.324 -20.812 -12.343 1.00 86.38 304 LEU A N 1
ATOM 2321 C CA . LEU A 1 304 ? 44.000 -20.711 -11.048 1.00 86.38 304 LEU A CA 1
ATOM 2322 C C . LEU A 1 304 ? 45.126 -21.747 -10.930 1.00 86.38 304 LEU A C 1
ATOM 2324 O O . LEU A 1 304 ? 46.230 -21.420 -10.495 1.00 86.38 304 LEU A O 1
ATOM 2328 N N . PHE A 1 305 ? 44.881 -22.979 -11.380 1.00 87.62 305 PHE A N 1
ATOM 2329 C CA . PHE A 1 305 ? 45.892 -24.034 -11.394 1.00 87.62 305 PHE A CA 1
ATOM 2330 C C . PHE A 1 305 ? 47.083 -23.681 -12.297 1.00 87.62 305 PHE A C 1
ATOM 2332 O O . PHE A 1 305 ? 48.235 -23.818 -11.882 1.00 87.62 305 PHE A O 1
ATOM 2339 N N . LEU A 1 306 ? 46.824 -23.156 -13.501 1.00 84.69 306 LEU A N 1
ATOM 2340 C CA . LEU A 1 306 ? 47.875 -22.676 -14.407 1.00 84.69 306 LEU A CA 1
ATOM 2341 C C . LEU A 1 306 ? 48.679 -21.522 -13.797 1.00 84.69 306 LEU A C 1
ATOM 2343 O O . LEU A 1 306 ? 49.905 -21.500 -13.904 1.00 84.69 306 LEU A O 1
ATOM 2347 N N . PHE A 1 307 ? 48.010 -20.594 -13.114 1.00 83.62 307 PHE A N 1
ATOM 2348 C CA . PHE A 1 307 ? 48.665 -19.481 -12.434 1.00 83.62 307 PHE A CA 1
ATOM 2349 C C . PHE A 1 307 ? 49.575 -19.959 -11.289 1.00 83.62 307 PHE A C 1
ATOM 2351 O O . PHE A 1 307 ? 50.734 -19.549 -11.197 1.00 83.62 307 PHE A O 1
ATOM 2358 N N . LEU A 1 308 ? 49.109 -20.906 -10.468 1.00 86.81 308 LEU A N 1
ATOM 2359 C CA . LEU A 1 308 ? 49.921 -21.530 -9.418 1.00 86.81 308 LEU A CA 1
ATOM 2360 C C . LEU A 1 308 ? 51.110 -22.313 -9.993 1.00 86.81 308 LEU A C 1
ATOM 2362 O O . LEU A 1 308 ? 52.215 -22.250 -9.446 1.00 86.81 308 LEU A O 1
ATOM 2366 N N . ALA A 1 309 ? 50.920 -23.018 -11.110 1.00 85.12 309 ALA A N 1
ATOM 2367 C CA . ALA A 1 309 ? 51.998 -23.711 -11.812 1.00 85.12 309 ALA A CA 1
ATOM 2368 C C . ALA A 1 309 ? 53.057 -22.728 -12.345 1.00 85.12 309 ALA A C 1
ATOM 2370 O O . ALA A 1 309 ? 54.257 -22.984 -12.206 1.00 85.12 309 ALA A O 1
ATOM 2371 N N . LEU A 1 310 ? 52.634 -21.574 -12.875 1.00 86.75 310 LEU A N 1
ATOM 2372 C CA . LEU A 1 310 ? 53.528 -20.503 -13.320 1.00 86.75 310 LEU A CA 1
ATOM 2373 C C . LEU A 1 310 ? 54.352 -19.940 -12.151 1.00 86.75 310 LEU A C 1
ATOM 2375 O O . LEU A 1 310 ? 55.574 -19.835 -12.257 1.00 86.75 310 LEU A O 1
ATOM 2379 N N . ILE A 1 311 ? 53.714 -19.658 -11.009 1.00 85.62 311 ILE A N 1
ATOM 2380 C CA . ILE A 1 311 ? 54.401 -19.188 -9.794 1.00 85.62 311 ILE A CA 1
ATOM 2381 C C . ILE A 1 311 ? 55.432 -20.216 -9.318 1.00 85.62 311 ILE A C 1
ATOM 2383 O O . ILE A 1 311 ? 56.572 -19.857 -9.009 1.00 85.62 311 ILE A O 1
ATOM 2387 N N . ARG A 1 312 ? 55.067 -21.505 -9.285 1.00 86.31 312 ARG A N 1
ATOM 2388 C CA . ARG A 1 312 ? 55.995 -22.588 -8.918 1.00 86.31 312 ARG A CA 1
ATOM 2389 C C . ARG A 1 312 ? 57.183 -22.654 -9.880 1.00 86.31 312 ARG A C 1
ATOM 2391 O O . ARG A 1 312 ? 58.316 -22.803 -9.423 1.00 86.31 312 ARG A O 1
ATOM 2398 N N . ARG A 1 313 ? 56.954 -22.492 -11.189 1.00 84.25 313 ARG A N 1
ATOM 2399 C CA . ARG A 1 313 ? 58.017 -22.464 -12.207 1.00 84.25 313 ARG A CA 1
ATOM 2400 C C . ARG A 1 313 ? 58.951 -21.270 -12.010 1.00 84.25 313 ARG A C 1
ATOM 2402 O O . ARG A 1 313 ? 60.165 -21.461 -11.993 1.00 84.25 313 ARG A O 1
ATOM 2409 N N . MET A 1 314 ? 58.409 -20.076 -11.763 1.00 83.12 314 MET A N 1
ATOM 2410 C CA . MET A 1 314 ? 59.215 -18.886 -11.472 1.00 83.12 314 MET A CA 1
ATOM 2411 C C . MET A 1 314 ? 60.058 -19.061 -10.204 1.00 83.12 314 MET A C 1
ATOM 2413 O O . MET A 1 314 ? 61.264 -18.813 -10.238 1.00 83.12 314 MET A O 1
ATOM 2417 N N . ARG A 1 315 ? 59.477 -19.576 -9.109 1.00 84.00 315 ARG A N 1
ATOM 2418 C CA . ARG A 1 315 ? 60.227 -19.863 -7.871 1.00 84.00 315 ARG A CA 1
ATOM 2419 C C . ARG A 1 315 ? 61.361 -20.863 -8.098 1.00 84.00 315 ARG A C 1
ATOM 2421 O O . ARG A 1 315 ? 62.466 -20.617 -7.623 1.00 84.00 315 ARG A O 1
ATOM 2428 N N . ARG A 1 316 ? 61.132 -21.936 -8.867 1.00 81.88 316 ARG A N 1
ATOM 2429 C CA . ARG A 1 316 ? 62.190 -22.900 -9.232 1.00 81.88 316 ARG A CA 1
ATOM 2430 C C . ARG A 1 316 ? 63.323 -22.227 -10.006 1.00 81.88 316 ARG A C 1
ATOM 2432 O O . ARG A 1 316 ? 64.484 -22.398 -9.651 1.00 81.88 316 ARG A O 1
ATOM 2439 N N . THR A 1 317 ? 63.002 -21.405 -11.006 1.00 81.56 317 THR A N 1
ATOM 2440 C CA . THR A 1 317 ? 64.034 -20.679 -11.767 1.00 81.56 317 THR A CA 1
ATOM 2441 C C . THR A 1 317 ? 64.794 -19.660 -10.915 1.00 81.56 317 THR A C 1
ATOM 2443 O O . THR A 1 317 ? 66.003 -19.505 -11.081 1.00 81.56 317 THR A O 1
ATOM 2446 N N . ALA A 1 318 ? 64.124 -18.997 -9.968 1.00 79.75 318 ALA A N 1
ATOM 2447 C CA . ALA A 1 318 ? 64.761 -18.073 -9.037 1.00 79.75 318 ALA A CA 1
ATOM 2448 C C . ALA A 1 318 ? 65.687 -18.802 -8.050 1.00 79.75 318 ALA A C 1
ATOM 2450 O O . ALA A 1 318 ? 66.784 -18.316 -7.782 1.00 79.75 318 ALA A O 1
ATOM 2451 N N . HIS A 1 319 ? 65.283 -19.978 -7.556 1.00 78.19 319 HIS A N 1
ATOM 2452 C CA . HIS A 1 319 ? 66.110 -20.820 -6.690 1.00 78.19 319 HIS A CA 1
ATOM 2453 C C . HIS A 1 319 ? 67.379 -21.292 -7.410 1.00 78.19 319 HIS A C 1
ATOM 2455 O O . HIS A 1 319 ? 68.478 -21.090 -6.903 1.00 78.19 319 HIS A O 1
ATOM 2461 N N . LEU A 1 320 ? 67.248 -21.820 -8.632 1.00 82.06 320 LEU A N 1
ATOM 2462 C CA . LEU A 1 320 ? 68.393 -22.256 -9.444 1.00 82.06 320 LEU A CA 1
ATOM 2463 C C . LEU A 1 320 ? 69.354 -21.097 -9.756 1.00 82.06 320 LEU A C 1
ATOM 2465 O O . LEU A 1 320 ? 70.568 -21.245 -9.637 1.00 82.06 320 LEU A O 1
ATOM 2469 N N . LYS A 1 321 ? 68.828 -19.905 -10.079 1.00 79.75 321 LYS A N 1
ATOM 2470 C CA . LYS A 1 321 ? 69.657 -18.703 -10.273 1.00 79.75 321 LYS A CA 1
ATOM 2471 C C . LYS A 1 321 ? 70.397 -18.271 -9.003 1.00 79.75 321 LYS A C 1
ATOM 2473 O O . LYS A 1 321 ? 71.485 -17.714 -9.125 1.00 79.75 321 LYS A O 1
ATOM 2478 N N . ARG A 1 322 ? 69.825 -18.477 -7.809 1.00 78.62 322 ARG A N 1
ATOM 2479 C CA . ARG A 1 322 ? 70.507 -18.206 -6.529 1.00 78.62 322 ARG A CA 1
ATOM 2480 C C . ARG A 1 322 ? 71.603 -19.235 -6.264 1.00 78.62 322 ARG A C 1
ATOM 2482 O O . ARG A 1 322 ? 72.722 -18.831 -5.973 1.00 78.62 322 ARG A O 1
ATOM 2489 N N . GLN A 1 323 ? 71.314 -20.520 -6.466 1.00 83.00 323 GLN A N 1
ATOM 2490 C CA . GLN A 1 323 ? 72.277 -21.606 -6.272 1.00 83.00 323 GLN A CA 1
ATOM 2491 C C . GLN A 1 323 ? 73.511 -21.451 -7.171 1.00 83.00 323 GLN A C 1
ATOM 2493 O O . GLN A 1 323 ? 74.626 -21.424 -6.663 1.00 83.00 323 GLN A O 1
ATOM 2498 N N . MET A 1 324 ? 73.324 -21.201 -8.474 1.00 81.25 324 MET A N 1
ATOM 2499 C CA . MET A 1 324 ? 74.454 -20.956 -9.382 1.00 81.25 324 MET A CA 1
ATOM 2500 C C . MET A 1 324 ? 75.267 -19.708 -9.006 1.00 81.25 324 MET A C 1
ATOM 2502 O O . MET A 1 324 ? 76.459 -19.630 -9.296 1.00 81.25 324 MET A O 1
ATOM 2506 N N . ARG A 1 325 ? 74.640 -18.700 -8.383 1.00 79.38 325 ARG A N 1
ATOM 2507 C CA . ARG A 1 325 ? 75.342 -17.490 -7.929 1.00 79.38 325 ARG A CA 1
ATOM 2508 C C . ARG A 1 325 ? 76.198 -17.781 -6.692 1.00 79.38 325 ARG A C 1
ATOM 2510 O O . ARG A 1 325 ? 77.314 -17.278 -6.621 1.00 79.38 325 ARG A O 1
ATOM 2517 N N . CYS A 1 326 ? 75.706 -18.612 -5.771 1.00 76.56 326 CYS A N 1
ATOM 2518 C CA . CYS A 1 326 ? 76.465 -19.098 -4.617 1.00 76.56 326 CYS A CA 1
ATOM 2519 C C . CYS A 1 326 ? 77.637 -19.990 -5.042 1.00 76.56 326 CYS A C 1
ATOM 2521 O O . CYS A 1 326 ? 78.755 -19.735 -4.613 1.00 76.56 326 CYS A O 1
ATOM 2523 N N . GLU A 1 327 ? 77.417 -20.955 -5.941 1.00 81.19 327 GLU A N 1
ATOM 2524 C CA . GLU A 1 327 ? 78.492 -21.812 -6.466 1.00 81.19 327 GLU A CA 1
ATOM 2525 C C . GLU A 1 327 ? 79.581 -20.991 -7.164 1.00 81.19 327 GLU A C 1
ATOM 2527 O O . GLU A 1 327 ? 80.761 -21.154 -6.864 1.00 81.19 327 GLU A O 1
ATOM 2532 N N . LYS A 1 328 ? 79.209 -20.029 -8.023 1.00 78.69 328 LYS A N 1
ATOM 2533 C CA . LYS A 1 328 ? 80.184 -19.115 -8.643 1.00 78.69 328 LYS A CA 1
ATOM 2534 C C . LYS A 1 328 ? 80.968 -18.304 -7.613 1.00 78.69 328 LYS A C 1
ATOM 2536 O O . LYS A 1 328 ? 82.176 -18.141 -7.765 1.00 78.69 328 LYS A O 1
ATOM 2541 N N . HIS A 1 329 ? 80.303 -17.796 -6.576 1.00 76.50 329 HIS A N 1
ATOM 2542 C CA . HIS A 1 329 ? 80.971 -17.040 -5.518 1.00 76.50 329 HIS A CA 1
ATOM 2543 C C . HIS A 1 329 ? 81.927 -17.925 -4.706 1.00 76.50 329 HIS A C 1
ATOM 2545 O O . HIS A 1 329 ? 83.003 -17.473 -4.325 1.00 76.50 329 HIS A O 1
ATOM 2551 N N . GLN A 1 330 ? 81.566 -19.188 -4.476 1.00 81.94 330 GLN A N 1
ATOM 2552 C CA . GLN A 1 330 ? 82.399 -20.143 -3.754 1.00 81.94 330 GLN A CA 1
ATOM 2553 C C . GLN A 1 330 ? 83.645 -20.524 -4.557 1.00 81.94 330 GLN A C 1
ATOM 2555 O O . GLN A 1 330 ? 84.751 -20.409 -4.037 1.00 81.94 330 GLN A O 1
ATOM 2560 N N . ILE A 1 331 ? 83.489 -20.821 -5.852 1.00 82.31 331 ILE A N 1
ATOM 2561 C CA . ILE A 1 331 ? 84.613 -21.065 -6.771 1.00 82.31 331 ILE A CA 1
ATOM 2562 C C . ILE A 1 331 ? 85.559 -19.855 -6.808 1.00 82.31 331 ILE A C 1
ATOM 2564 O O . ILE A 1 331 ? 86.777 -20.016 -6.766 1.00 82.31 331 ILE A O 1
ATOM 2568 N N . MET A 1 332 ? 85.019 -18.633 -6.841 1.00 77.81 332 MET A N 1
ATOM 2569 C CA . MET A 1 332 ? 85.829 -17.411 -6.835 1.00 77.81 332 MET A CA 1
ATOM 2570 C C . MET A 1 332 ? 86.579 -17.214 -5.507 1.00 77.81 332 MET A C 1
ATOM 2572 O O . MET A 1 332 ? 87.749 -16.831 -5.512 1.00 77.81 332 MET A O 1
ATOM 2576 N N . CYS A 1 333 ? 85.940 -17.505 -4.369 1.00 78.50 333 CYS A N 1
ATOM 2577 C CA . CYS A 1 333 ? 86.583 -17.461 -3.054 1.00 78.50 333 CYS A CA 1
ATOM 2578 C C . CYS A 1 333 ? 87.695 -18.510 -2.910 1.00 78.50 333 CYS A C 1
ATOM 2580 O O . CYS A 1 333 ? 88.750 -18.195 -2.355 1.00 78.50 333 CYS A O 1
ATOM 2582 N N . ASP A 1 334 ? 87.490 -19.724 -3.417 1.00 81.06 334 ASP A N 1
ATOM 2583 C CA . ASP A 1 334 ? 88.490 -20.793 -3.367 1.00 81.06 334 ASP A CA 1
ATOM 2584 C C . ASP A 1 334 ? 89.674 -20.491 -4.292 1.00 81.06 334 ASP A C 1
ATOM 2586 O O . ASP A 1 334 ? 90.827 -20.605 -3.871 1.00 81.06 334 ASP A O 1
ATOM 2590 N N . ALA A 1 335 ? 89.416 -19.975 -5.499 1.00 76.19 335 ALA A N 1
ATOM 2591 C CA . ALA A 1 335 ? 90.463 -19.483 -6.393 1.00 76.19 335 ALA A CA 1
ATOM 2592 C C . ALA A 1 335 ? 91.286 -18.357 -5.740 1.00 76.19 335 ALA A C 1
ATOM 2594 O O . ALA A 1 335 ? 92.515 -18.376 -5.788 1.00 76.19 335 ALA A O 1
ATOM 2595 N N . PHE A 1 336 ? 90.632 -17.409 -5.059 1.00 79.81 336 PHE A N 1
ATOM 2596 C CA . PHE A 1 336 ? 91.321 -16.336 -4.338 1.00 79.81 336 PHE A CA 1
ATOM 2597 C C . PHE A 1 336 ? 92.176 -16.862 -3.173 1.00 79.81 336 PHE A C 1
ATOM 2599 O O . PHE A 1 336 ? 93.300 -16.394 -2.976 1.00 79.81 336 PHE A O 1
ATOM 2606 N N . LYS A 1 337 ? 91.689 -17.859 -2.417 1.00 76.12 337 LYS A N 1
ATOM 2607 C CA . LYS A 1 337 ? 92.475 -18.516 -1.359 1.00 76.12 337 LYS A CA 1
ATOM 2608 C C . LYS A 1 337 ? 93.724 -19.191 -1.922 1.00 76.12 337 LYS A C 1
ATOM 2610 O O . LYS A 1 337 ? 94.797 -18.967 -1.368 1.00 76.12 337 LYS A O 1
ATOM 2615 N N . ILE A 1 338 ? 93.600 -19.938 -3.024 1.00 75.69 338 ILE A N 1
ATOM 2616 C CA . ILE A 1 338 ? 94.724 -20.627 -3.682 1.00 75.69 338 ILE A CA 1
ATOM 2617 C C . ILE A 1 338 ? 95.791 -19.622 -4.140 1.00 75.69 338 ILE A C 1
ATOM 2619 O O . ILE A 1 338 ? 96.983 -19.812 -3.876 1.00 75.69 338 ILE A O 1
ATOM 2623 N N . THR A 1 339 ? 95.379 -18.518 -4.768 1.00 74.31 339 THR A N 1
ATOM 2624 C CA . THR A 1 339 ? 96.302 -17.457 -5.202 1.00 74.31 339 THR A CA 1
ATOM 2625 C C . THR A 1 339 ? 96.994 -16.792 -4.012 1.00 74.31 339 THR A C 1
ATOM 2627 O O . THR A 1 339 ? 98.203 -16.572 -4.041 1.00 74.31 339 THR A O 1
ATOM 2630 N N . LYS A 1 340 ? 96.266 -16.535 -2.917 1.00 74.00 340 LYS A N 1
ATOM 2631 C CA . LYS A 1 340 ? 96.836 -15.951 -1.695 1.00 74.00 340 LYS A CA 1
ATOM 2632 C C . LYS A 1 340 ? 97.823 -16.889 -0.990 1.00 74.00 340 LYS A C 1
ATOM 2634 O O . LYS A 1 340 ? 98.803 -16.405 -0.433 1.00 74.00 340 LYS A O 1
ATOM 2639 N N . THR A 1 341 ? 97.595 -18.204 -1.009 1.00 70.81 341 THR A N 1
ATOM 2640 C CA . THR A 1 341 ? 98.558 -19.185 -0.478 1.00 70.81 341 THR A CA 1
ATOM 2641 C C . THR A 1 341 ? 99.823 -19.281 -1.326 1.00 70.81 341 THR A C 1
ATOM 2643 O O . THR A 1 341 ? 100.901 -19.387 -0.755 1.00 70.81 341 THR A O 1
ATOM 2646 N N . ARG A 1 342 ? 99.722 -19.159 -2.659 1.00 67.81 342 ARG A N 1
ATOM 2647 C CA . ARG A 1 342 ? 100.895 -19.136 -3.552 1.00 67.81 342 ARG A CA 1
ATOM 2648 C C . ARG A 1 342 ? 101.7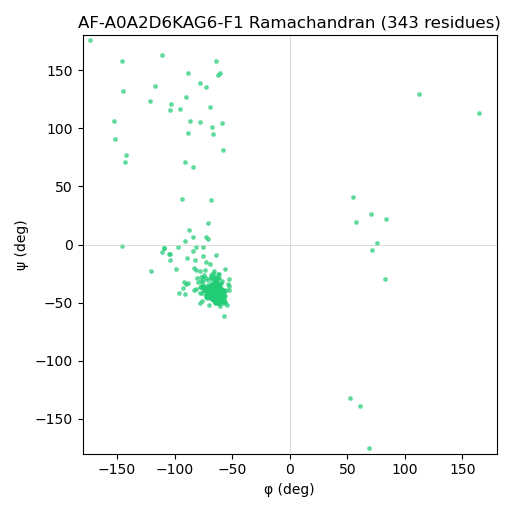60 -17.882 -3.414 1.00 67.81 342 ARG A C 1
ATOM 2650 O O . ARG A 1 342 ? 102.933 -17.955 -3.718 1.00 67.81 342 ARG A O 1
ATOM 2657 N N . LEU A 1 343 ? 101.197 -16.755 -2.975 1.00 66.81 343 LEU A N 1
ATOM 2658 C CA . LEU A 1 343 ? 101.946 -15.511 -2.732 1.00 66.81 343 LEU A CA 1
ATOM 2659 C C . LEU A 1 343 ? 102.618 -15.454 -1.345 1.00 66.81 343 LEU A C 1
ATOM 2661 O O . LEU A 1 343 ? 103.287 -14.473 -1.035 1.00 66.81 343 LEU A O 1
ATOM 2665 N N . ARG A 1 344 ? 102.379 -16.448 -0.478 1.00 61.97 344 ARG A N 1
ATOM 2666 C CA . ARG A 1 344 ? 102.989 -16.559 0.862 1.00 61.97 344 ARG A CA 1
ATOM 2667 C C . ARG A 1 344 ? 104.099 -17.616 0.945 1.00 61.97 344 ARG A C 1
ATOM 2669 O O . ARG A 1 344 ? 104.731 -17.703 1.995 1.00 61.97 344 ARG A O 1
ATOM 2676 N N . GLN A 1 345 ? 104.281 -18.414 -0.105 1.00 56.56 345 GLN A N 1
ATOM 2677 C CA . GLN A 1 345 ? 105.473 -19.232 -0.350 1.00 56.56 345 GLN A CA 1
ATOM 2678 C C . GLN A 1 345 ? 106.409 -18.436 -1.249 1.00 56.56 345 GLN A C 1
ATOM 2680 O O . GLN A 1 345 ? 107.634 -18.573 -1.054 1.00 56.56 345 GLN A O 1
#

Foldseek 3Di:
DLVVLVVLLVLLVVLVCVVVDVPAPAPPDQLLVVLVVCVVVVVLLLSLLSLVVCCVPVLRHPVVSSVVSNVSSVVVVVVVVVVLVVLVVCVVVVPDPDDPSPVSVVVVCCQPVVLVVCLVVVVVVVVVPDDDPVLSNLLSVCLVVPDDDDDHDDLSSLVNVLVVVVLAAPLASVQLVVLSVVCVVPVDRVLNVLLSVLSSQLCVLRNRSLSSNQNNLDRHSLLSNLLSLCSVVRVSLLSVQCNSPPNVSSVVSSVCGNVSVVSVVSNSVVNVVCVVSVVVSVVDPPVVSVVSNVVSVVVNVVVVVVVVVVVVVVVVVVVVVVVVVVVVVVVVVVVVVVVVVVVVD

Sequence (345 aa):
MLLVALSLLIVTTTLLATRQEGSLFFLNSDLTEVGSDLLEEEKLAEAALIAHFIIQRPDLGSQAEAEAILNQSNAQNSNRWRRTQRLLEGAITGEARDLESLAGAVALDLFLLGDLRDLAIQGWRSINGEETDSFILALATLGVLTSPTFQLDLAPAMAKALRRSGAFSASLSKELGGLIVQLIKKGAAPKLTQAMDDIGELTRHFGFGPLSALLKNIDSTTALHRLTQASASNPAGTYTLIHLFGRRGVDQLVVDGNRTGHTLNRIRKNRRFSRTLYKTAHRLPLWSLFTALLIAITGVIKSLFLFLALIRRMRRTAHLKRQMRCEKHQIMCDAFKITKTRLRQ